Protein AF-A0A7S3DIU2-F1 (afdb_monomer)

Sequence (237 aa):
DGAQECQYGARKPYSSCEADWFATLERGLGPAYTVVRRVNLWEMRLGLYVRTDRAGAVSGVESDTRATGAGRVLGNKGGCGVSFSYFDTRYSFVSSHLAANTEKIRQRNDHAGSIVTHLQLGEPGVDAMSQSHYVFFMGDLNYRIEMEYNTAIMNITKKKYNDLLRHDQLTHERMRRRVFFSPDEVEFARSNEEEAEEFTLERPPVDVQKGGDNRMRVDRLTQGSVVSRMGREDEKG

Secondary structure (DSSP, 8-state):
-EESS----PPTT-SSHHHHHHHHHHHHH-TTEEEEEEEEETTEEEEEEEEGGGGGGEEEEEEEEEE-SGGGT-TTSEEEEEEEEETTEEEEEEEEEPPPSTT-HHHHHHHHHHHHHH--SSSTTS-TTTS-SEEEEEEE---BB-S-HHHHHHHHHTT-HHHHHTTBHHHHHHHTTSSS--HHHHHHHHH-TTGGGTSS------EEEE-TTSSEEEE--SS--------------

Foldseek 3Di:
DKAAPQADDADPPDPGSQVRVVVVVDVVVDPQKDWPDWDDQVRIIDTDIDGPVQVVQKALKDKDWFQLDDPSPPRNWTKIKIWIDRHNFIEIEIETAFDADAPCLVRLLVRQVCRQQPIPHDDPRHGRQPPGQWYFYAYNSNWFFPDDLVVVVVCVVVVVVVVRLVRTSVNVCVLVVSHLDDVVLVVVCVVPVPCNVVPPDPDQDWDWDQDPVRTIDGRSDDRDGSTPRPDPPPPPD

pLDDT: mean 78.64, std 20.79, range [28.88, 98.19]

Solvent-accessible surface area (backbone atoms only — not comparable to full-atom values): 13314 Å² total; per-residue (Å²): 93,69,48,64,80,57,74,61,86,40,55,84,93,35,93,37,39,65,57,33,51,55,52,48,50,48,65,71,63,32,84,62,40,41,82,75,47,76,46,68,45,82,37,31,40,36,42,43,70,41,47,47,95,54,46,87,45,54,42,79,74,36,60,33,66,37,52,52,24,73,94,55,67,44,48,89,19,28,31,34,39,41,19,32,22,53,68,92,48,32,38,29,43,33,35,32,30,38,47,68,58,79,88,35,55,68,55,24,36,52,37,50,50,51,36,34,59,64,30,54,53,66,65,87,90,49,33,49,66,76,78,25,47,35,25,30,50,42,55,52,61,46,41,31,44,74,62,60,55,71,60,50,53,50,30,58,78,68,67,38,58,69,70,48,52,79,30,24,45,55,58,54,36,36,76,66,63,64,38,98,64,53,75,62,59,54,52,53,34,71,74,31,78,79,54,49,73,67,76,64,65,89,77,59,69,81,39,77,43,83,36,98,82,72,41,47,30,56,43,56,61,92,74,45,48,55,65,48,68,57,76,76,73,77,79,87,121

Radius of gyration: 18.81 Å; Cα contacts (8 Å, |Δi|>4): 441; chains: 1; bounding box: 56×40×59 Å

Nearest PDB structures (foldseek):
  5okm-assembly1_A  TM=9.100E-01  e=3.070E-16  Homo sapiens
  6srr-assembly1_B  TM=9.104E-01  e=5.927E-16  Homo sapiens
  5okn-assembly7_G  TM=9.328E-01  e=5.415E-15  Homo sapiens
  5okn-assembly1_A  TM=8.606E-01  e=9.562E-16  Homo sapiens
  7a17-assembly1_A  TM=7.520E-01  e=9.007E-16  Homo sapiens

Mean predicted aligned error: 9.32 Å

InterPro domains:
  IPR000300 Inositol polyphosphate-related phosphatase [PF22669] (17-185)
  IPR000300 Inositol polyphosphate-related phosphatase [SM00128] (1-228)
  IPR036691 Endonuclease/exonuclease/phosphatase superfamily [G3DSA:3.60.10.10] (2-189)
  IPR036691 Endonuclease/exonuclease/phosphatase superfamily [SSF56219] (19-181)
  IPR046985 Inositol 5-phosphatase [PTHR11200] (3-180)

Structure (mmCIF, N/CA/C/O backbone):
data_AF-A0A7S3DIU2-F1
#
_entry.id   AF-A0A7S3DIU2-F1
#
loop_
_atom_site.group_PDB
_atom_site.id
_atom_site.type_symbol
_atom_site.label_atom_id
_atom_site.label_alt_id
_atom_site.label_comp_id
_atom_site.label_asym_id
_atom_site.label_entity_id
_atom_site.label_seq_id
_atom_site.pdbx_PDB_ins_code
_atom_site.Cartn_x
_atom_site.Cartn_y
_atom_site.Cartn_z
_atom_site.occupancy
_atom_site.B_iso_or_equiv
_atom_site.auth_seq_id
_atom_site.auth_comp_id
_atom_site.auth_asym_id
_atom_site.auth_atom_id
_atom_site.pdbx_PDB_model_num
ATOM 1 N N . ASP A 1 1 ? -7.168 -5.635 2.727 1.00 75.56 1 ASP A N 1
ATOM 2 C CA . ASP A 1 1 ? -7.011 -5.677 1.265 1.00 75.56 1 ASP A CA 1
ATOM 3 C C . ASP A 1 1 ? -6.747 -4.279 0.724 1.0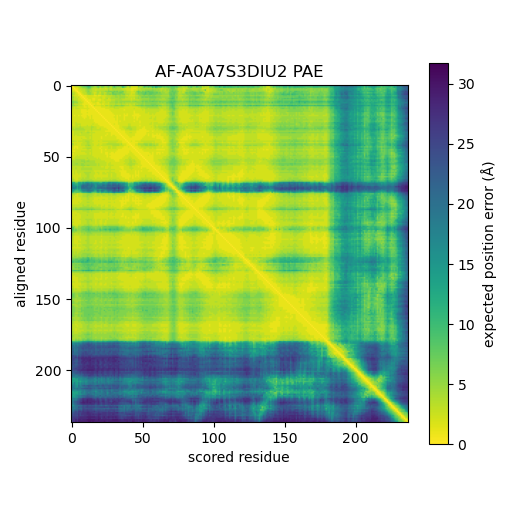0 75.56 1 ASP A C 1
ATOM 5 O O . ASP A 1 1 ? -7.325 -3.332 1.253 1.00 75.56 1 ASP A O 1
ATOM 9 N N . GLY A 1 2 ? -5.865 -4.143 -0.264 1.00 80.25 2 GLY A N 1
ATOM 10 C CA . GLY A 1 2 ? -5.464 -2.864 -0.850 1.00 80.25 2 GLY A CA 1
ATOM 11 C C . GLY A 1 2 ? -5.461 -2.925 -2.375 1.00 80.25 2 GLY A C 1
ATOM 12 O O . GLY A 1 2 ? -4.915 -3.863 -2.942 1.00 80.25 2 GLY A O 1
ATOM 13 N N . ALA A 1 3 ? -6.042 -1.924 -3.036 1.00 86.69 3 ALA A N 1
ATOM 14 C CA . ALA A 1 3 ? -6.131 -1.858 -4.495 1.00 86.69 3 ALA A CA 1
ATOM 15 C C . ALA A 1 3 ? -5.745 -0.474 -5.025 1.00 86.69 3 ALA A C 1
ATOM 17 O O . ALA A 1 3 ? -5.998 0.539 -4.371 1.00 86.69 3 ALA A O 1
ATOM 18 N N . GLN A 1 4 ? -5.164 -0.437 -6.224 1.00 87.12 4 GLN A N 1
ATOM 19 C CA . GLN A 1 4 ? -4.835 0.770 -6.988 1.00 87.12 4 GLN A CA 1
ATOM 20 C C . GLN A 1 4 ? -5.551 0.720 -8.346 1.00 87.12 4 GLN A C 1
ATOM 22 O O . GLN A 1 4 ? -5.957 -0.354 -8.782 1.00 87.12 4 GLN A O 1
ATOM 27 N N . GLU A 1 5 ? -5.747 1.879 -8.989 1.00 85.44 5 GLU A N 1
ATOM 28 C CA . GLU A 1 5 ? -6.429 1.996 -10.300 1.00 85.44 5 GLU A CA 1
ATOM 29 C C . GLU A 1 5 ? -7.833 1.362 -10.327 1.00 85.44 5 GLU A C 1
ATOM 31 O O . GLU A 1 5 ? -8.345 0.936 -11.361 1.00 85.44 5 GLU A O 1
ATOM 36 N N . CYS A 1 6 ? -8.495 1.275 -9.170 1.00 84.81 6 CYS A N 1
ATOM 37 C CA . CYS A 1 6 ? -9.787 0.620 -9.073 1.00 84.81 6 CYS A CA 1
ATOM 38 C C . CYS A 1 6 ? -10.897 1.582 -9.536 1.00 84.81 6 CYS A C 1
ATOM 40 O O . CYS A 1 6 ? -11.556 2.278 -8.753 1.00 84.81 6 CYS A O 1
ATOM 42 N N . GLN A 1 7 ? -11.124 1.606 -10.844 1.00 87.88 7 GLN A N 1
ATOM 43 C CA . GLN A 1 7 ? -12.194 2.355 -11.488 1.00 87.88 7 GLN A CA 1
ATOM 44 C C . GLN A 1 7 ? -12.910 1.464 -12.503 1.00 87.88 7 GLN A C 1
ATOM 46 O O . GLN A 1 7 ? -12.331 1.022 -13.488 1.00 87.88 7 GLN A O 1
ATOM 51 N N . TYR A 1 8 ? -14.185 1.178 -12.251 1.00 91.69 8 TYR A N 1
ATOM 52 C CA . TYR A 1 8 ? -15.029 0.404 -13.154 1.00 91.69 8 TYR A CA 1
ATOM 53 C C . TYR A 1 8 ? -16.502 0.786 -12.967 1.00 91.69 8 TYR A C 1
ATOM 55 O O . TYR A 1 8 ? -16.874 1.448 -11.993 1.00 91.69 8 TYR A O 1
ATOM 63 N N . GLY A 1 9 ? -17.348 0.380 -13.916 1.00 94.38 9 GLY A N 1
ATOM 64 C CA . GLY A 1 9 ? -18.794 0.558 -13.813 1.00 94.38 9 GLY A CA 1
ATOM 65 C C . GLY A 1 9 ? -19.363 -0.314 -12.697 1.00 94.38 9 GLY A C 1
ATOM 66 O O . GLY A 1 9 ? -19.354 -1.538 -12.812 1.00 94.38 9 GLY A O 1
ATOM 67 N N . ALA A 1 10 ? -19.847 0.315 -11.625 1.00 95.00 10 ALA A N 1
ATOM 68 C CA . ALA A 1 10 ? -20.398 -0.389 -10.474 1.00 95.00 10 ALA A CA 1
ATOM 69 C C . ALA A 1 10 ? -21.533 -1.336 -10.888 1.00 95.00 10 ALA A C 1
ATOM 71 O O . ALA A 1 10 ? -22.448 -0.962 -11.630 1.00 95.00 10 ALA A O 1
ATOM 72 N N . ARG A 1 11 ? -21.492 -2.570 -10.388 1.00 95.50 11 ARG A N 1
ATOM 73 C CA . ARG A 1 11 ? -22.591 -3.521 -10.543 1.00 95.50 11 ARG A CA 1
ATOM 74 C C . ARG A 1 11 ? -23.765 -3.048 -9.699 1.00 95.50 11 ARG A C 1
ATOM 76 O O . ARG A 1 11 ? -23.603 -2.607 -8.561 1.00 95.50 11 ARG A O 1
ATOM 83 N N . LYS A 1 12 ? -24.977 -3.189 -10.235 1.00 94.62 12 LYS A N 1
ATOM 84 C CA . LYS A 1 12 ? -26.194 -2.952 -9.451 1.00 94.62 12 LYS A CA 1
ATOM 85 C C . LYS A 1 12 ? -26.195 -3.877 -8.218 1.00 94.62 12 LYS A C 1
ATOM 87 O O . LYS A 1 12 ? -25.790 -5.033 -8.348 1.00 94.62 12 LYS A O 1
ATOM 92 N N . PRO A 1 13 ? -26.657 -3.407 -7.047 1.00 95.62 13 PRO A N 1
ATOM 93 C CA . PRO A 1 13 ? -27.369 -2.145 -6.811 1.00 95.62 13 PRO A CA 1
ATOM 94 C C . PRO A 1 13 ? -26.471 -0.944 -6.455 1.00 95.62 13 PRO A C 1
ATOM 96 O O . PRO A 1 13 ? -26.988 0.099 -6.065 1.00 95.62 13 PRO A O 1
ATOM 99 N N . TYR A 1 14 ? -25.147 -1.067 -6.544 1.00 97.12 14 TYR A N 1
ATOM 100 C CA . TYR A 1 14 ? -24.234 -0.039 -6.051 1.00 97.12 14 TYR A CA 1
ATOM 101 C C . TYR A 1 14 ? -24.165 1.171 -6.989 1.00 97.12 14 TYR A C 1
ATOM 103 O O . TYR A 1 14 ? -24.131 1.036 -8.211 1.00 97.12 14 TYR A O 1
ATOM 111 N N . SER A 1 15 ? -24.122 2.367 -6.399 1.00 93.25 15 SER A N 1
ATOM 112 C CA . SER A 1 15 ? -24.041 3.644 -7.120 1.00 93.25 15 SER A CA 1
ATOM 113 C C . SER A 1 15 ? -22.608 4.108 -7.392 1.00 93.25 15 SER A C 1
ATOM 115 O O . SER A 1 15 ? -22.405 5.044 -8.161 1.00 93.25 15 SER A O 1
ATOM 117 N N . SER A 1 16 ? -21.607 3.470 -6.781 1.00 94.56 16 SER A N 1
ATOM 118 C CA . SER A 1 16 ? -20.197 3.807 -6.966 1.00 94.56 16 SER A CA 1
ATOM 119 C C . SER A 1 16 ? -19.316 2.559 -7.013 1.00 94.56 16 SER A C 1
ATOM 121 O O . SER A 1 16 ? -19.612 1.536 -6.393 1.00 94.56 16 SER A O 1
ATOM 123 N N . CYS A 1 17 ? -18.202 2.666 -7.743 1.00 93.81 17 CYS A N 1
ATOM 124 C CA . CYS A 1 17 ? -17.158 1.639 -7.797 1.00 93.81 17 CYS A CA 1
ATOM 125 C C . CYS A 1 17 ? -16.620 1.321 -6.391 1.00 93.81 17 CYS A C 1
ATOM 127 O O . CYS A 1 17 ? -16.315 0.180 -6.068 1.00 93.81 17 CYS A O 1
ATOM 129 N N . GLU A 1 18 ? -16.512 2.340 -5.533 1.00 94.19 18 GLU A N 1
ATOM 130 C CA . GLU A 1 18 ? -16.122 2.183 -4.130 1.00 94.19 18 GLU A CA 1
ATOM 131 C C . GLU A 1 18 ? -17.077 1.275 -3.351 1.00 94.19 18 GLU A C 1
ATOM 133 O O . GLU A 1 18 ? -16.629 0.290 -2.762 1.00 94.19 18 GLU A O 1
ATOM 138 N N . ALA A 1 19 ? -18.379 1.568 -3.394 1.00 95.12 19 ALA A N 1
ATOM 139 C CA . ALA A 1 19 ? -19.382 0.788 -2.681 1.00 95.12 19 ALA A CA 1
ATOM 140 C C . ALA A 1 19 ? -19.438 -0.661 -3.187 1.00 95.12 19 ALA A C 1
ATOM 142 O O . ALA A 1 19 ? -19.478 -1.587 -2.379 1.00 95.12 19 ALA A O 1
ATOM 143 N N . ASP A 1 20 ? -19.380 -0.862 -4.508 1.00 96.56 20 ASP A N 1
ATOM 144 C CA . ASP A 1 20 ? -19.366 -2.203 -5.103 1.00 96.56 20 ASP A CA 1
ATOM 145 C C . ASP A 1 20 ? -18.122 -3.004 -4.695 1.00 96.56 20 ASP A C 1
ATOM 147 O O . ASP A 1 20 ? -18.217 -4.178 -4.322 1.00 96.56 20 ASP A O 1
ATOM 151 N N . TRP A 1 21 ? -16.948 -2.368 -4.714 1.00 95.31 21 TRP A N 1
ATOM 152 C CA . TRP A 1 21 ? -15.690 -3.036 -4.398 1.00 95.31 21 TRP A CA 1
ATOM 153 C C . TRP A 1 21 ? -15.663 -3.541 -2.953 1.00 95.31 21 TRP A C 1
ATOM 155 O O . TRP A 1 21 ? -15.479 -4.739 -2.729 1.00 95.31 21 TRP A O 1
ATOM 165 N N . PHE A 1 22 ? -15.938 -2.670 -1.975 1.00 96.50 22 PHE A N 1
ATOM 166 C CA . PHE A 1 22 ? -15.944 -3.072 -0.565 1.00 96.50 22 PHE A CA 1
ATOM 167 C C . PHE A 1 22 ? -17.038 -4.101 -0.263 1.00 96.50 22 PHE A C 1
ATOM 169 O O . PHE A 1 22 ? -16.777 -5.093 0.416 1.00 96.50 22 PHE A O 1
ATOM 176 N N . ALA A 1 23 ? -18.239 -3.928 -0.821 1.00 96.31 23 ALA A N 1
ATOM 177 C CA . ALA A 1 23 ? -19.318 -4.886 -0.607 1.00 96.31 23 ALA A CA 1
ATOM 178 C C . ALA A 1 23 ? -19.030 -6.254 -1.247 1.00 96.31 23 ALA A C 1
ATOM 180 O O . ALA A 1 23 ? -19.487 -7.290 -0.762 1.00 96.31 23 ALA A O 1
ATOM 181 N N . THR A 1 24 ? -18.256 -6.282 -2.332 1.00 96.12 24 THR A N 1
ATOM 182 C CA . THR A 1 24 ? -17.798 -7.529 -2.946 1.00 96.12 24 THR A CA 1
ATOM 183 C C . THR A 1 24 ? -16.788 -8.256 -2.083 1.00 96.12 24 THR A C 1
ATOM 185 O O . THR A 1 24 ? -16.927 -9.468 -1.916 1.00 96.12 24 THR A O 1
ATOM 188 N N . LEU A 1 25 ? -15.829 -7.536 -1.496 1.00 95.19 25 LEU A N 1
ATOM 189 C CA . LEU A 1 25 ? -14.903 -8.129 -0.536 1.00 95.19 25 LEU A CA 1
ATOM 190 C C . LEU A 1 25 ? -15.633 -8.688 0.678 1.00 95.19 25 LEU A C 1
ATOM 192 O O . LEU A 1 25 ? -15.397 -9.824 1.065 1.00 95.19 25 LEU A O 1
ATOM 196 N N . GLU A 1 26 ? -16.567 -7.932 1.242 1.00 96.44 26 GLU A N 1
ATOM 197 C CA . GLU A 1 26 ? -17.314 -8.354 2.430 1.00 96.44 26 GLU A CA 1
ATOM 198 C C . GLU A 1 26 ? -18.177 -9.578 2.173 1.00 96.44 26 GLU A C 1
ATOM 200 O O . GLU A 1 26 ? -18.216 -10.496 2.989 1.00 96.44 26 GLU A O 1
ATOM 205 N N . ARG A 1 27 ? -18.811 -9.645 1.001 1.00 96.06 27 ARG A N 1
ATOM 206 C CA . ARG A 1 27 ? -19.539 -10.840 0.577 1.00 96.06 27 ARG A CA 1
ATOM 207 C C . ARG A 1 27 ? -18.609 -12.043 0.399 1.00 96.06 27 ARG A C 1
ATOM 209 O O . ARG A 1 27 ? -19.014 -13.153 0.724 1.00 96.06 27 ARG A O 1
ATOM 216 N N . GLY A 1 28 ? -17.397 -11.830 -0.117 1.00 96.50 28 GLY A N 1
ATOM 217 C CA . GLY A 1 28 ? -16.395 -12.884 -0.288 1.00 96.50 28 GLY A CA 1
ATOM 218 C C . GLY A 1 28 ? -15.808 -13.386 1.034 1.00 96.50 28 GLY A C 1
ATOM 219 O O . GLY A 1 28 ? -15.629 -14.588 1.201 1.00 96.50 28 GLY A O 1
ATOM 220 N N . LEU A 1 29 ? -15.549 -12.482 1.982 1.00 96.25 29 LEU A N 1
ATOM 221 C CA . LEU A 1 29 ? -15.059 -12.810 3.325 1.00 96.25 29 LEU A CA 1
ATOM 222 C C . LEU A 1 29 ? -16.138 -13.484 4.186 1.00 96.25 29 LEU A C 1
ATOM 224 O O . LEU A 1 29 ? -15.830 -14.347 5.010 1.00 96.25 29 LEU A O 1
ATOM 228 N N . GLY A 1 30 ? -17.403 -13.110 3.986 1.00 97.12 30 GLY A N 1
ATOM 229 C CA . GLY A 1 30 ? -18.540 -13.671 4.703 1.00 97.12 30 GLY A CA 1
ATOM 230 C C . GLY A 1 30 ? -18.650 -13.200 6.163 1.00 97.12 30 GLY A C 1
ATOM 231 O O . GLY A 1 30 ? -17.857 -12.387 6.637 1.00 97.12 30 GLY A O 1
ATOM 232 N N . PRO A 1 31 ? -19.636 -13.722 6.917 1.00 96.75 31 PRO A N 1
ATOM 233 C CA . PRO A 1 31 ? -19.992 -13.220 8.253 1.00 96.75 31 PRO A CA 1
ATOM 234 C C . PRO A 1 31 ? -18.943 -13.507 9.341 1.00 96.75 31 PRO A C 1
ATOM 236 O O . PRO A 1 31 ? -19.022 -12.970 10.447 1.00 96.75 31 PRO A O 1
ATOM 239 N N . ALA A 1 32 ? -17.956 -14.358 9.046 1.00 97.44 32 ALA A N 1
ATOM 240 C CA . ALA A 1 32 ? -16.844 -14.649 9.948 1.00 97.44 32 ALA A CA 1
ATOM 241 C C . ALA A 1 32 ? -15.869 -13.469 10.096 1.00 97.44 32 ALA A C 1
ATOM 243 O O . ALA A 1 32 ? -15.017 -13.501 10.985 1.00 97.44 32 ALA A O 1
ATOM 244 N N . TYR A 1 33 ? -15.993 -12.443 9.251 1.00 98.06 33 TYR A N 1
ATOM 245 C CA . TYR A 1 33 ? -15.200 -11.225 9.296 1.00 98.06 33 TYR A CA 1
ATOM 246 C C . TYR A 1 33 ? -16.099 -9.999 9.446 1.00 98.06 33 TYR A C 1
ATOM 248 O O . TYR A 1 33 ? -17.182 -9.922 8.872 1.00 98.06 33 TYR A O 1
ATOM 256 N N . THR A 1 34 ? -15.608 -9.011 10.187 1.00 96.19 34 THR A N 1
ATOM 257 C CA . THR A 1 34 ? -16.224 -7.695 10.317 1.00 96.19 34 THR A CA 1
ATOM 258 C C . THR A 1 34 ? -15.286 -6.614 9.798 1.00 96.19 34 THR A C 1
ATOM 260 O O . THR A 1 34 ? -14.058 -6.757 9.806 1.00 96.19 34 THR A O 1
ATOM 263 N N . VAL A 1 35 ? -15.875 -5.520 9.331 1.00 97.38 35 VAL A N 1
ATOM 264 C CA . VAL A 1 35 ? -15.146 -4.359 8.826 1.00 97.38 35 VAL A CA 1
ATOM 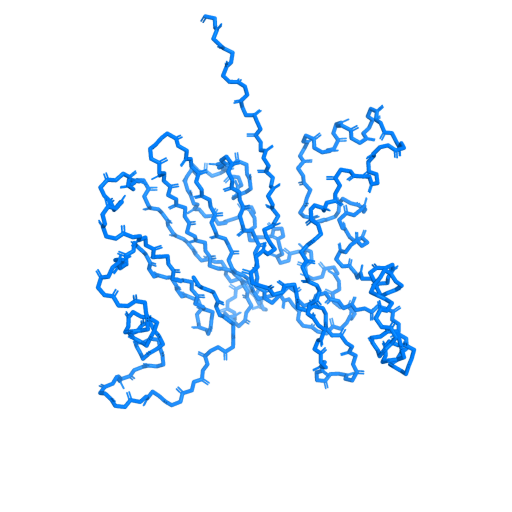265 C C . VAL A 1 35 ? -14.642 -3.541 10.007 1.00 97.38 35 VAL A C 1
ATOM 267 O O . VAL A 1 35 ? -15.433 -3.101 10.836 1.00 97.38 35 VAL A O 1
ATOM 270 N N . VAL A 1 36 ? -13.336 -3.296 10.061 1.00 97.31 36 VAL A N 1
ATOM 271 C CA . VAL A 1 36 ? -12.728 -2.390 11.048 1.00 97.31 36 VAL A CA 1
ATOM 272 C C . VAL A 1 36 ? -12.648 -0.977 10.479 1.00 97.31 36 VAL A C 1
ATOM 274 O O . VAL A 1 36 ? -13.017 -0.002 11.132 1.00 97.31 36 VAL A O 1
ATOM 277 N N . ARG A 1 37 ? -12.157 -0.853 9.242 1.00 97.88 37 ARG A N 1
ATOM 278 C CA . ARG A 1 37 ? -11.982 0.439 8.575 1.00 97.88 37 ARG A CA 1
ATOM 279 C C . ARG A 1 37 ? -11.947 0.275 7.062 1.00 97.88 37 ARG A C 1
ATOM 281 O O . ARG A 1 37 ? -11.359 -0.669 6.547 1.00 97.88 37 ARG A O 1
ATOM 288 N N . ARG A 1 38 ? -12.530 1.240 6.357 1.00 97.19 38 ARG A N 1
ATOM 289 C CA . ARG A 1 38 ? -12.369 1.446 4.916 1.00 97.19 38 ARG A CA 1
ATOM 290 C C . ARG A 1 38 ? -11.756 2.825 4.706 1.00 97.19 38 ARG A C 1
ATOM 292 O O . ARG A 1 38 ? -12.153 3.771 5.384 1.00 97.19 38 ARG A O 1
ATOM 299 N N . VAL A 1 39 ? -10.793 2.921 3.804 1.00 96.00 39 VAL A N 1
ATOM 300 C CA . VAL A 1 39 ? -10.136 4.171 3.416 1.00 96.00 39 VAL A CA 1
ATOM 301 C C . VAL 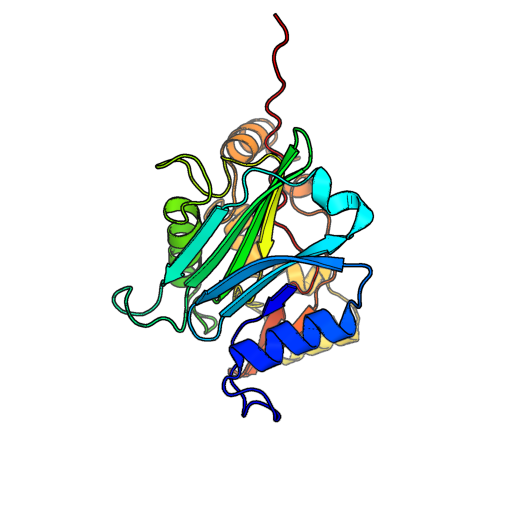A 1 39 ? -9.975 4.166 1.910 1.00 96.00 39 VAL A C 1
ATOM 303 O O . VAL A 1 39 ? -9.649 3.136 1.317 1.00 96.00 39 VAL A O 1
ATOM 306 N N . ASN A 1 40 ? -10.178 5.316 1.290 1.00 94.06 40 ASN A N 1
ATOM 307 C CA . ASN A 1 40 ? -9.955 5.500 -0.128 1.00 94.06 40 ASN A CA 1
ATOM 308 C C . ASN A 1 40 ? -9.323 6.860 -0.403 1.00 94.06 40 ASN A C 1
ATOM 310 O O . ASN A 1 40 ? -9.628 7.859 0.241 1.00 94.06 40 ASN A O 1
ATOM 314 N N . LEU A 1 41 ? -8.463 6.882 -1.412 1.00 92.69 41 LEU A N 1
ATOM 315 C CA . LEU A 1 41 ? -7.917 8.092 -2.000 1.00 92.69 41 LEU A CA 1
ATOM 316 C C . LEU A 1 41 ? -8.065 7.942 -3.507 1.00 92.69 41 LEU A C 1
ATOM 318 O O . LEU A 1 41 ? -7.277 7.253 -4.155 1.00 92.69 41 LEU A O 1
ATOM 322 N N . TRP A 1 42 ? -9.119 8.556 -4.045 1.00 90.31 42 TRP A N 1
ATOM 323 C CA . TRP A 1 42 ? -9.516 8.411 -5.445 1.00 90.31 42 TRP A CA 1
ATOM 324 C C . TRP A 1 42 ? -9.717 6.930 -5.812 1.00 90.31 42 TRP A C 1
ATOM 326 O O . TRP A 1 42 ? -10.641 6.285 -5.323 1.00 90.31 42 TRP A O 1
ATOM 336 N N . GLU A 1 43 ? -8.852 6.384 -6.663 1.00 89.56 43 GLU A N 1
ATOM 337 C CA . GLU A 1 43 ? -8.922 5.010 -7.160 1.00 89.56 43 GLU A CA 1
ATOM 338 C C . GLU A 1 43 ? -8.137 4.021 -6.293 1.00 89.56 43 GLU A C 1
ATOM 340 O O . GLU A 1 43 ? -8.183 2.813 -6.541 1.00 89.56 43 GLU A O 1
ATOM 345 N N . MET A 1 44 ? -7.438 4.515 -5.267 1.00 91.38 44 MET A N 1
ATOM 346 C CA . MET A 1 44 ? -6.800 3.686 -4.252 1.00 91.38 44 MET A CA 1
ATOM 347 C C . MET A 1 44 ? -7.794 3.347 -3.149 1.00 91.38 44 MET A C 1
ATOM 349 O O . MET A 1 44 ? -8.543 4.211 -2.691 1.00 91.38 44 MET A O 1
ATOM 353 N N . ARG A 1 45 ? -7.782 2.094 -2.703 1.00 92.75 45 ARG A N 1
ATOM 354 C CA . ARG A 1 45 ? -8.642 1.588 -1.628 1.00 92.75 45 ARG A CA 1
ATOM 355 C C . ARG A 1 45 ? -7.824 0.764 -0.654 1.00 92.75 45 ARG A C 1
ATOM 357 O O . ARG A 1 45 ? -6.942 0.021 -1.071 1.00 92.75 45 ARG A O 1
ATOM 364 N N . LEU A 1 46 ? -8.162 0.864 0.624 1.00 95.25 46 LEU A N 1
ATOM 365 C CA . LEU A 1 46 ? -7.637 0.040 1.702 1.00 95.25 46 LEU A CA 1
ATOM 366 C C . LEU A 1 46 ? -8.791 -0.348 2.633 1.00 95.25 46 LEU A C 1
ATOM 368 O O . LEU A 1 46 ? -9.433 0.507 3.239 1.00 95.25 46 LEU A O 1
ATOM 372 N N . GLY A 1 47 ? -9.068 -1.645 2.726 1.00 96.00 47 GLY A N 1
ATOM 373 C CA . GLY A 1 47 ? -10.039 -2.222 3.653 1.00 96.00 47 GLY A CA 1
ATOM 374 C C . GLY A 1 47 ? -9.343 -3.068 4.713 1.00 96.00 47 GLY A C 1
ATOM 375 O O . GLY A 1 47 ? -8.610 -4.002 4.376 1.00 96.00 47 GLY A O 1
ATOM 376 N N . LEU A 1 48 ? -9.584 -2.759 5.984 1.00 96.88 48 LEU A N 1
ATOM 377 C CA . LEU A 1 48 ? -9.159 -3.552 7.128 1.00 96.88 48 LEU A CA 1
ATOM 378 C C . LEU A 1 48 ? -10.348 -4.352 7.661 1.00 96.88 48 LEU A C 1
ATOM 380 O O . LEU A 1 48 ? -11.375 -3.787 8.045 1.00 96.88 48 LEU A O 1
ATOM 384 N N . TYR A 1 49 ? -10.168 -5.667 7.713 1.00 97.06 49 TYR A N 1
ATOM 385 C CA . TYR A 1 49 ? -11.161 -6.628 8.170 1.00 97.06 49 TYR A CA 1
ATOM 386 C C . TYR A 1 49 ? -10.530 -7.525 9.226 1.00 97.06 49 TYR A C 1
ATOM 388 O O . TYR A 1 49 ? -9.382 -7.943 9.082 1.00 97.06 49 TYR A O 1
ATOM 396 N N . VAL A 1 50 ? -11.285 -7.838 10.271 1.00 97.19 50 VAL A N 1
ATOM 397 C CA . VAL A 1 50 ? -10.856 -8.733 11.349 1.00 97.19 50 VAL A CA 1
ATOM 398 C C . VAL A 1 50 ? -11.880 -9.839 11.509 1.00 97.19 50 VAL A C 1
ATOM 400 O O . VAL A 1 50 ? -13.057 -9.645 11.207 1.00 97.19 50 VAL A O 1
ATOM 403 N N . ARG A 1 51 ? -11.453 -11.005 11.992 1.00 97.81 51 ARG A N 1
ATOM 404 C CA . ARG A 1 51 ? -12.402 -12.052 12.362 1.00 97.81 51 ARG A CA 1
ATOM 405 C C . ARG A 1 51 ? -13.376 -11.540 13.425 1.00 97.81 51 ARG A C 1
ATOM 407 O O . ARG A 1 51 ? -12.955 -10.917 14.399 1.00 97.81 51 ARG A O 1
ATOM 414 N N . THR A 1 52 ? -14.659 -11.839 13.258 1.00 97.88 52 THR A N 1
ATOM 415 C CA . THR A 1 52 ? -15.737 -11.332 14.118 1.00 97.88 52 THR A CA 1
ATOM 416 C C . THR A 1 52 ? -15.535 -11.729 15.582 1.00 97.88 52 THR A C 1
ATOM 418 O O . THR A 1 52 ? -15.699 -10.896 16.467 1.00 97.88 52 THR A O 1
ATOM 421 N N . ASP A 1 53 ? -15.071 -12.954 15.853 1.00 97.69 53 ASP A N 1
ATOM 422 C CA . ASP A 1 53 ? -14.768 -13.438 17.211 1.00 97.69 53 ASP A CA 1
ATOM 423 C C . ASP A 1 53 ? -13.542 -12.769 17.856 1.00 97.69 53 ASP A C 1
ATOM 425 O O . ASP A 1 53 ? -13.294 -12.944 19.046 1.00 97.69 53 ASP A O 1
ATOM 429 N N . ARG A 1 54 ? -12.767 -11.997 17.087 1.00 97.00 54 ARG A N 1
ATOM 430 C CA . ARG A 1 54 ? -11.565 -11.281 17.540 1.00 97.00 54 ARG A CA 1
ATOM 431 C C . ARG A 1 54 ? -11.731 -9.764 17.547 1.00 97.00 54 ARG A C 1
ATOM 433 O O . ARG A 1 54 ? -10.855 -9.064 18.046 1.00 97.00 54 ARG A O 1
ATOM 440 N N . ALA A 1 55 ? -12.855 -9.251 17.049 1.00 96.44 55 ALA A N 1
ATOM 441 C CA . ALA A 1 55 ? -13.098 -7.818 16.914 1.00 96.44 55 ALA A CA 1
ATOM 442 C C . ALA A 1 55 ? -13.052 -7.063 18.254 1.00 96.44 55 ALA A C 1
ATOM 444 O O . ALA A 1 55 ? -12.610 -5.921 18.288 1.00 96.44 55 ALA A O 1
ATOM 445 N N . GLY A 1 56 ? -13.436 -7.710 19.362 1.00 97.31 56 GLY A N 1
ATOM 446 C CA . GLY A 1 56 ? -13.415 -7.098 20.698 1.00 97.31 56 GLY A CA 1
ATOM 447 C C . GLY A 1 56 ? -12.020 -6.750 21.233 1.00 97.31 56 GLY A C 1
ATOM 448 O O . GLY A 1 56 ? -11.919 -5.975 22.176 1.00 97.31 56 GLY A O 1
ATOM 449 N N . ALA A 1 57 ? -10.952 -7.295 20.642 1.00 97.69 57 ALA A N 1
ATOM 450 C CA . ALA A 1 57 ? -9.570 -6.974 21.007 1.00 97.69 57 ALA A CA 1
ATOM 451 C C . ALA A 1 57 ? -8.963 -5.840 20.158 1.00 97.69 57 ALA A C 1
ATOM 453 O O . ALA A 1 57 ? -7.828 -5.432 20.406 1.00 97.69 57 ALA A O 1
ATOM 454 N N . VAL A 1 58 ? -9.693 -5.344 19.151 1.00 98.19 58 VAL A N 1
ATOM 455 C CA . VAL A 1 58 ? -9.257 -4.235 18.296 1.00 98.19 58 VAL A CA 1
ATOM 456 C C . VAL A 1 58 ? -9.619 -2.904 18.952 1.00 98.19 58 VAL A C 1
ATOM 458 O O . VAL A 1 58 ? -10.764 -2.682 19.339 1.00 98.19 58 VAL A O 1
ATOM 461 N N . SER A 1 59 ? -8.657 -1.991 19.041 1.00 97.62 59 SER A N 1
ATOM 462 C CA . SER A 1 59 ? -8.844 -0.642 19.585 1.00 97.62 59 SER A CA 1
ATOM 463 C C . SER A 1 59 ? -7.954 0.378 18.867 1.00 97.62 59 SER A C 1
ATOM 465 O O . SER A 1 59 ? -7.151 0.010 18.011 1.00 97.62 59 SER A O 1
ATOM 467 N N . GLY A 1 60 ? -8.120 1.670 19.174 1.00 95.88 60 GLY A N 1
ATOM 468 C CA . GLY A 1 60 ? -7.226 2.727 18.677 1.00 95.88 60 GLY A CA 1
ATOM 469 C C . GLY A 1 60 ? -7.115 2.794 17.150 1.00 95.88 60 GLY A C 1
ATOM 470 O O . GLY A 1 60 ? -6.010 2.940 16.632 1.00 95.88 60 GLY A O 1
ATOM 471 N N . VAL A 1 61 ? -8.239 2.600 16.447 1.00 97.50 61 VAL A N 1
ATOM 472 C CA . VAL A 1 61 ? -8.291 2.558 14.979 1.00 97.50 61 VAL A CA 1
ATOM 473 C C . VAL A 1 61 ? -8.205 3.969 14.404 1.00 97.50 61 VAL A C 1
ATOM 475 O O . VAL A 1 61 ? -9.135 4.761 14.570 1.00 97.50 61 VAL A O 1
ATOM 478 N N . GLU A 1 62 ? -7.152 4.244 13.646 1.00 96.94 62 GLU A N 1
ATOM 479 C CA . GLU A 1 62 ? -6.923 5.517 12.961 1.00 96.94 62 GLU A CA 1
ATOM 480 C C . GLU A 1 62 ? -6.666 5.291 11.474 1.00 96.94 62 GLU A C 1
ATOM 482 O O . GLU A 1 62 ? -6.294 4.204 11.030 1.00 96.94 62 GLU A O 1
ATOM 487 N N . SER A 1 63 ? -6.930 6.313 10.668 1.00 97.19 63 SER A N 1
ATOM 488 C CA . SER A 1 63 ? -6.761 6.229 9.223 1.00 97.19 63 SER A CA 1
ATOM 489 C C . SER A 1 63 ? -6.548 7.595 8.608 1.00 97.19 63 SER A C 1
ATOM 491 O O . SER A 1 63 ? -7.233 8.540 8.992 1.00 97.19 63 SER A O 1
ATOM 493 N N . ASP A 1 64 ? -5.696 7.663 7.593 1.00 96.69 64 ASP A N 1
ATOM 494 C CA . ASP A 1 64 ? -5.399 8.895 6.868 1.00 96.69 64 ASP A CA 1
ATOM 495 C C . ASP A 1 64 ? -5.049 8.601 5.400 1.00 96.69 64 ASP A C 1
ATOM 497 O O . ASP A 1 64 ? -4.804 7.454 5.007 1.00 96.69 64 ASP A O 1
ATOM 501 N N . THR A 1 65 ? -5.035 9.639 4.568 1.00 95.50 65 THR A N 1
ATOM 502 C CA . THR A 1 65 ? -4.633 9.559 3.162 1.00 95.50 65 THR A CA 1
ATOM 503 C C . THR A 1 65 ? -3.673 10.682 2.801 1.00 95.50 65 THR A C 1
ATOM 505 O O . THR A 1 65 ? -3.775 11.799 3.304 1.00 95.50 65 THR A O 1
ATOM 508 N N . ARG A 1 66 ? -2.739 10.412 1.885 1.00 93.88 66 ARG A N 1
ATOM 509 C CA . ARG A 1 66 ? -1.799 11.420 1.382 1.00 93.88 66 ARG A CA 1
ATOM 510 C C . ARG A 1 66 ? -1.664 11.355 -0.125 1.00 93.88 66 ARG A C 1
ATOM 512 O O . ARG A 1 66 ? -1.135 10.385 -0.655 1.00 93.88 66 ARG A O 1
ATOM 519 N N . ALA A 1 67 ? -2.105 12.410 -0.807 1.00 93.25 67 ALA A N 1
ATOM 520 C CA . ALA A 1 67 ? -1.867 12.602 -2.233 1.00 93.25 67 ALA A CA 1
ATOM 521 C C . ALA A 1 67 ? -0.427 13.078 -2.490 1.00 93.25 67 ALA A C 1
ATOM 523 O O . ALA A 1 67 ? 0.090 13.950 -1.790 1.00 93.25 67 ALA A O 1
ATOM 524 N N . THR A 1 68 ? 0.215 12.516 -3.513 1.00 89.06 68 THR A N 1
ATOM 525 C CA . THR A 1 68 ? 1.600 12.832 -3.913 1.00 89.06 68 THR A CA 1
ATOM 526 C C . THR A 1 68 ? 1.735 13.218 -5.386 1.00 89.06 68 THR A C 1
ATOM 528 O O . THR A 1 68 ? 2.838 13.509 -5.839 1.00 89.06 68 THR A O 1
ATOM 531 N N . GLY A 1 69 ? 0.636 13.252 -6.150 1.00 76.25 69 GLY A N 1
ATOM 532 C CA . GLY A 1 69 ? 0.647 13.656 -7.559 1.00 76.25 69 GLY A CA 1
ATOM 533 C C . GLY A 1 69 ? 1.010 15.130 -7.789 1.00 76.25 69 GLY A C 1
ATOM 534 O O . GLY A 1 69 ? 1.312 15.880 -6.859 1.00 76.25 69 GLY A O 1
ATOM 535 N N . ALA A 1 70 ? 0.995 15.559 -9.056 1.00 66.81 70 ALA A N 1
ATOM 536 C CA . ALA A 1 70 ? 1.404 16.909 -9.451 1.00 66.81 70 ALA A CA 1
ATOM 537 C C . ALA A 1 70 ? 0.685 17.994 -8.622 1.00 66.81 70 ALA A C 1
ATOM 539 O O . ALA A 1 70 ? -0.532 17.955 -8.428 1.00 66.81 70 ALA A O 1
ATOM 540 N N . GLY A 1 71 ? 1.468 18.933 -8.081 1.00 61.19 71 GLY A N 1
ATOM 541 C CA . GLY A 1 71 ? 0.979 19.995 -7.198 1.00 61.19 71 GLY A CA 1
ATOM 542 C C . GLY A 1 71 ? 0.463 19.531 -5.828 1.00 61.19 71 GLY A C 1
ATOM 543 O O . GLY A 1 71 ? -0.123 20.345 -5.132 1.00 61.19 71 GLY A O 1
ATOM 544 N N . ARG A 1 72 ? 0.650 18.259 -5.435 1.00 57.16 72 ARG A N 1
ATOM 545 C CA . ARG A 1 72 ? 0.047 17.616 -4.242 1.00 57.16 72 ARG A CA 1
ATOM 546 C C . ARG A 1 72 ? -1.493 17.570 -4.249 1.00 57.16 72 ARG A C 1
ATOM 548 O O . ARG A 1 72 ? -2.091 17.241 -3.230 1.00 57.16 72 ARG A O 1
ATOM 555 N N . VAL A 1 73 ? -2.131 17.872 -5.385 1.00 51.34 73 VAL A N 1
ATOM 556 C CA . VAL A 1 73 ? -3.600 17.998 -5.506 1.00 51.34 73 VAL A CA 1
ATOM 557 C C . VAL A 1 73 ? -4.202 16.957 -6.459 1.00 51.34 73 VAL A C 1
ATOM 559 O O . VAL A 1 73 ? -5.324 16.505 -6.247 1.00 51.34 73 VAL A O 1
ATOM 562 N N . LEU A 1 74 ? -3.464 16.512 -7.483 1.00 62.44 74 LEU A N 1
ATOM 563 C CA . LEU A 1 74 ? -3.924 15.446 -8.381 1.00 62.44 74 LEU A CA 1
ATOM 564 C C . LEU A 1 74 ? -3.791 14.074 -7.691 1.00 62.44 74 LEU A C 1
ATOM 566 O O . LEU A 1 74 ? -2.689 13.558 -7.514 1.00 62.44 74 LEU A O 1
ATOM 570 N N . GLY A 1 75 ? -4.918 13.493 -7.267 1.00 62.34 75 GLY A N 1
ATOM 571 C CA . GLY A 1 75 ? -4.986 12.336 -6.360 1.00 62.34 75 GLY A CA 1
ATOM 572 C C . GLY A 1 75 ? -4.802 10.951 -6.988 1.00 62.34 75 GLY A C 1
ATOM 573 O O . GLY A 1 75 ? -5.104 9.950 -6.346 1.00 62.34 75 GLY A O 1
ATOM 574 N N . ASN A 1 76 ? -4.279 10.850 -8.213 1.00 80.25 76 ASN A N 1
ATOM 575 C CA . ASN A 1 76 ? -4.013 9.553 -8.855 1.00 80.25 76 ASN A CA 1
ATOM 576 C C . ASN A 1 76 ? -2.711 8.870 -8.376 1.00 80.25 76 ASN A C 1
ATOM 578 O O . ASN A 1 76 ? -2.350 7.801 -8.881 1.00 80.25 76 ASN A O 1
ATOM 582 N N . LYS A 1 77 ? -1.981 9.506 -7.452 1.00 90.44 77 LYS A N 1
ATOM 583 C CA . LYS A 1 77 ? -0.782 8.996 -6.776 1.00 90.44 77 LYS A CA 1
ATOM 584 C C . LYS A 1 77 ? -0.812 9.413 -5.314 1.00 90.44 77 LYS A C 1
ATOM 586 O O . LYS A 1 77 ? -1.235 10.528 -4.999 1.00 90.44 77 LYS A O 1
ATOM 591 N N . GLY A 1 78 ? -0.370 8.530 -4.428 1.00 93.44 78 GLY A N 1
ATOM 592 C CA . GLY A 1 78 ? -0.467 8.760 -2.993 1.00 93.44 78 GLY A CA 1
ATOM 593 C C . GLY A 1 78 ? -0.457 7.478 -2.180 1.00 93.44 78 GLY A C 1
ATOM 594 O O . GLY A 1 78 ? 0.013 6.445 -2.653 1.00 93.44 78 GLY A O 1
ATOM 595 N N . GLY A 1 79 ? -0.988 7.553 -0.964 1.00 93.38 79 GLY A N 1
ATOM 596 C CA . GLY A 1 79 ? -1.200 6.396 -0.107 1.00 93.38 79 GLY A CA 1
ATOM 597 C C . GLY A 1 79 ? -2.388 6.547 0.836 1.00 93.38 79 GLY A C 1
ATOM 598 O O . GLY A 1 79 ? -2.761 7.656 1.213 1.00 93.38 79 GLY A O 1
ATOM 599 N N . CYS A 1 80 ? -2.974 5.411 1.197 1.00 95.44 80 CYS A N 1
ATOM 600 C CA . CYS A 1 80 ? -3.969 5.250 2.252 1.00 95.44 80 CYS A CA 1
ATOM 601 C C . CYS A 1 80 ? -3.315 4.501 3.412 1.00 95.44 80 CYS A C 1
ATOM 603 O O . CYS A 1 80 ? -2.647 3.494 3.179 1.00 95.44 80 CYS A O 1
ATOM 605 N N . GLY A 1 81 ? -3.529 4.957 4.640 1.00 95.81 81 GLY A N 1
ATOM 606 C CA . GLY A 1 81 ? -3.039 4.302 5.845 1.00 95.81 81 GLY A CA 1
ATOM 607 C C . GLY A 1 81 ? -4.170 3.957 6.807 1.00 95.81 81 GLY A C 1
ATOM 608 O O . GLY A 1 81 ? -5.134 4.713 6.930 1.00 95.81 81 GLY A O 1
ATOM 609 N N . VAL A 1 82 ? -4.041 2.823 7.491 1.00 97.12 82 VAL A N 1
ATOM 610 C CA . VAL A 1 82 ? -4.863 2.432 8.642 1.00 97.12 82 VAL A CA 1
ATOM 611 C C . VAL A 1 82 ? -3.945 1.892 9.726 1.00 97.12 82 VAL A C 1
ATOM 613 O O . VAL A 1 82 ? -3.150 0.995 9.452 1.00 97.12 82 VAL A O 1
ATOM 616 N N . SER A 1 83 ? -4.090 2.377 10.952 1.00 96.06 83 SER A N 1
ATOM 617 C CA . SER A 1 83 ? -3.452 1.804 12.134 1.00 96.06 83 SER A CA 1
ATOM 618 C C . SER A 1 83 ? -4.495 1.365 13.152 1.00 96.06 83 SER A C 1
ATOM 620 O O . SER A 1 83 ? -5.626 1.850 13.162 1.00 96.06 83 SER A O 1
ATOM 622 N N . PHE A 1 84 ? -4.139 0.385 13.974 1.00 96.81 84 PHE A N 1
ATOM 623 C CA . PHE A 1 84 ? -4.958 -0.089 15.085 1.00 96.81 84 PHE A CA 1
ATOM 624 C C . PHE A 1 84 ? -4.092 -0.831 16.098 1.00 96.81 84 PHE A C 1
ATOM 626 O O . PHE A 1 84 ? -3.006 -1.313 15.776 1.00 96.81 84 PHE A O 1
ATOM 633 N N . SER A 1 85 ? -4.601 -0.971 17.314 1.00 96.88 85 SER A N 1
ATOM 634 C CA . SER A 1 85 ? -4.050 -1.874 18.318 1.00 96.88 85 SER A CA 1
ATOM 635 C C . SER A 1 85 ? -4.874 -3.154 18.367 1.00 96.88 85 SER A C 1
ATOM 637 O O . SER A 1 85 ? -6.105 -3.109 18.371 1.00 96.88 85 SER A O 1
ATOM 639 N N . TYR A 1 86 ? -4.200 -4.297 18.404 1.00 96.44 86 TYR A N 1
ATOM 640 C CA . TYR A 1 86 ? -4.786 -5.586 18.750 1.00 96.44 86 TYR A CA 1
ATOM 641 C C . TYR A 1 86 ? -4.150 -6.038 20.059 1.00 96.44 86 TYR A C 1
ATOM 643 O O . TYR A 1 86 ? -2.957 -6.337 20.096 1.00 96.44 86 TYR A O 1
ATOM 651 N N . PHE A 1 87 ? -4.941 -6.016 21.134 1.00 95.25 87 PHE A N 1
ATOM 652 C CA . PHE A 1 87 ? -4.417 -5.981 22.502 1.00 95.25 87 PHE A CA 1
ATOM 653 C C . PHE A 1 87 ? -3.419 -4.820 22.688 1.00 95.25 87 PHE A C 1
ATOM 655 O O . PHE A 1 87 ? -3.752 -3.673 22.392 1.00 95.25 87 PHE A O 1
ATOM 662 N N . ASP A 1 88 ? -2.216 -5.108 23.172 1.00 93.62 88 ASP A N 1
ATOM 663 C CA . ASP A 1 88 ? -1.108 -4.175 23.401 1.00 93.62 88 ASP A CA 1
ATOM 664 C C . ASP A 1 88 ? -0.252 -3.925 22.148 1.00 93.62 88 ASP A C 1
ATOM 666 O O . ASP A 1 88 ? 0.596 -3.034 22.126 1.00 93.62 88 ASP A O 1
ATOM 670 N N . THR A 1 89 ? -0.496 -4.666 21.067 1.00 90.88 89 THR A N 1
ATOM 671 C CA . THR A 1 89 ? 0.330 -4.601 19.866 1.00 90.88 89 THR A CA 1
ATOM 672 C C . THR A 1 89 ? -0.302 -3.703 18.808 1.00 90.88 89 THR A C 1
ATOM 674 O O . THR A 1 89 ? -1.373 -3.978 18.268 1.00 90.88 89 THR A O 1
ATOM 677 N N . ARG A 1 90 ? 0.398 -2.618 18.479 1.00 91.19 90 ARG A N 1
ATOM 678 C CA . ARG A 1 90 ? 0.034 -1.666 17.418 1.00 91.19 90 ARG A CA 1
ATOM 679 C C . ARG A 1 90 ? 0.534 -2.068 16.026 1.00 91.19 90 ARG A C 1
ATOM 681 O O . ARG A 1 90 ? 1.732 -2.284 15.836 1.00 91.19 90 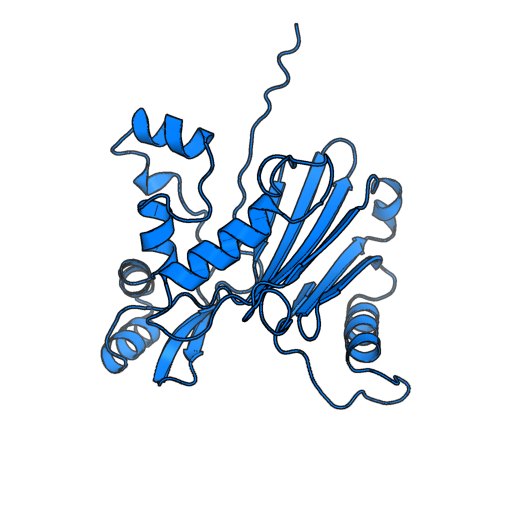ARG A O 1
ATOM 688 N N . TYR A 1 91 ? -0.383 -2.083 15.062 1.00 92.12 91 TYR A N 1
ATOM 689 C CA . TYR A 1 91 ? -0.171 -2.414 13.655 1.00 92.12 91 TYR A CA 1
ATOM 690 C C . TYR A 1 91 ? -0.507 -1.216 12.765 1.00 92.12 91 TYR A C 1
ATOM 692 O O . TYR A 1 91 ? -1.517 -0.551 12.991 1.00 92.12 91 TYR A O 1
ATOM 700 N N . SER A 1 92 ? 0.278 -1.001 11.710 1.00 92.19 92 SER A N 1
ATOM 701 C CA . SER A 1 92 ? -0.001 -0.018 10.659 1.00 92.19 92 SER A CA 1
ATOM 702 C C . SER A 1 92 ? 0.054 -0.656 9.279 1.00 92.19 92 SER A C 1
ATOM 704 O O . SER A 1 92 ? 1.026 -1.312 8.930 1.00 92.19 92 SER A O 1
ATOM 706 N N . PHE A 1 93 ? -0.969 -0.419 8.467 1.00 92.62 93 PHE A N 1
ATOM 707 C CA . PHE A 1 93 ? -1.058 -0.844 7.076 1.00 92.62 93 PHE A CA 1
ATOM 708 C C . PHE A 1 93 ? -1.113 0.389 6.186 1.00 92.62 93 PHE A C 1
ATOM 710 O O . PHE A 1 93 ? -2.024 1.204 6.311 1.00 92.62 93 PHE A O 1
ATOM 717 N N . VAL A 1 94 ? -0.162 0.513 5.265 1.00 92.06 94 VAL A N 1
ATOM 718 C CA . VAL A 1 94 ? -0.090 1.592 4.281 1.00 92.06 94 VAL A CA 1
ATOM 719 C C . VAL A 1 94 ? -0.130 0.980 2.890 1.00 92.06 94 VAL A C 1
ATOM 721 O O . VAL A 1 94 ? 0.709 0.160 2.539 1.00 92.06 94 VAL A O 1
ATOM 724 N N . SER A 1 95 ? -1.104 1.383 2.081 1.00 91.81 95 SER A N 1
ATOM 725 C CA . SER A 1 95 ? -1.197 1.018 0.669 1.00 91.81 95 SER A CA 1
ATOM 726 C C . SER A 1 95 ? -0.942 2.248 -0.192 1.00 91.81 95 SER A C 1
ATOM 728 O O . SER A 1 95 ? -1.547 3.290 0.050 1.00 91.81 95 SER A O 1
ATOM 730 N N . SER A 1 96 ? -0.064 2.153 -1.187 1.00 91.81 96 SER A N 1
ATOM 731 C CA . SER A 1 96 ? 0.338 3.295 -2.013 1.00 91.81 96 SER A CA 1
ATOM 732 C C . SER A 1 96 ? 0.291 3.021 -3.513 1.00 91.81 96 SER A C 1
ATOM 734 O O . SER A 1 96 ? 0.276 1.877 -3.962 1.00 91.81 96 SER A O 1
ATOM 736 N N . HIS A 1 97 ? 0.257 4.108 -4.281 1.00 92.25 97 HIS A N 1
ATOM 737 C CA . HIS A 1 97 ? 0.446 4.125 -5.723 1.00 92.25 97 HIS A CA 1
ATOM 738 C C . HIS A 1 97 ? 1.478 5.212 -6.049 1.00 92.25 97 HIS A C 1
ATOM 740 O O . HIS A 1 97 ? 1.173 6.411 -6.023 1.00 92.25 97 HIS A O 1
ATOM 746 N N . LEU A 1 98 ? 2.720 4.802 -6.309 1.00 91.50 98 LEU A N 1
ATOM 747 C CA . LEU A 1 98 ? 3.847 5.715 -6.527 1.00 91.50 98 LEU A CA 1
ATOM 748 C C . LEU A 1 98 ? 4.027 6.069 -8.009 1.00 91.50 98 LEU A C 1
ATOM 750 O O . LEU A 1 98 ? 3.363 5.522 -8.890 1.00 91.50 98 LEU A O 1
ATOM 754 N N . ALA A 1 99 ? 4.894 7.046 -8.290 1.00 90.44 99 ALA A N 1
ATOM 755 C CA . ALA A 1 99 ? 5.111 7.558 -9.640 1.00 90.44 99 ALA A CA 1
ATOM 756 C C . ALA A 1 99 ? 5.475 6.445 -10.642 1.00 90.44 99 ALA A C 1
ATOM 758 O O . ALA A 1 99 ? 6.457 5.721 -10.465 1.00 90.44 99 ALA A O 1
ATOM 759 N N . ALA A 1 100 ? 4.694 6.360 -11.721 1.00 84.25 100 ALA A N 1
ATOM 760 C CA . ALA A 1 100 ? 4.923 5.439 -12.829 1.00 84.25 100 ALA A CA 1
ATOM 761 C C . ALA A 1 100 ? 6.103 5.882 -13.714 1.00 84.25 100 ALA A C 1
ATOM 763 O O . ALA A 1 100 ? 6.546 7.023 -13.623 1.00 84.25 100 ALA A O 1
ATOM 764 N N . ASN A 1 101 ? 6.531 4.987 -14.610 1.00 81.00 101 ASN A N 1
ATOM 765 C CA . ASN A 1 101 ? 7.666 5.068 -15.546 1.00 81.00 101 ASN A CA 1
ATOM 766 C C . ASN A 1 101 ? 9.033 4.763 -14.935 1.00 81.00 101 ASN A C 1
ATOM 768 O O . ASN A 1 101 ? 9.328 5.095 -13.789 1.00 81.00 101 ASN A O 1
ATOM 772 N N . THR A 1 102 ? 9.896 4.136 -15.726 1.00 73.94 102 THR A N 1
ATOM 773 C CA . THR A 1 102 ? 11.126 3.529 -15.212 1.00 73.94 102 THR A CA 1
ATOM 774 C C . THR A 1 102 ? 12.143 4.550 -14.697 1.00 73.94 102 THR A C 1
ATOM 776 O O . THR A 1 102 ? 12.754 4.328 -13.654 1.00 73.94 102 THR A O 1
ATOM 779 N N . GLU A 1 103 ? 12.259 5.700 -15.349 1.00 85.44 103 GLU A N 1
ATOM 780 C CA . GLU A 1 103 ? 13.202 6.782 -15.044 1.00 85.44 103 GLU A CA 1
ATOM 781 C C . GLU A 1 103 ? 12.886 7.568 -13.757 1.00 85.44 103 GLU A C 1
ATOM 783 O O . GLU A 1 103 ? 13.736 8.281 -13.228 1.00 85.44 103 GLU A O 1
ATOM 788 N N . LYS A 1 104 ? 11.675 7.427 -13.207 1.00 89.31 104 LYS A N 1
ATOM 789 C CA . LYS A 1 104 ? 11.166 8.238 -12.085 1.00 89.31 104 LYS A CA 1
ATOM 790 C C . LYS A 1 104 ? 11.532 7.709 -10.691 1.00 89.31 104 LYS A C 1
ATOM 792 O O . LYS A 1 104 ? 10.761 7.868 -9.747 1.00 89.31 104 LYS A O 1
ATOM 797 N N . ILE A 1 105 ? 12.720 7.120 -10.534 1.00 92.12 105 ILE A N 1
ATOM 798 C CA . ILE A 1 105 ? 13.187 6.529 -9.262 1.00 92.12 105 ILE A CA 1
ATOM 799 C C . ILE A 1 105 ? 13.154 7.561 -8.128 1.00 92.12 105 ILE A C 1
ATOM 801 O O . ILE A 1 105 ? 12.517 7.337 -7.103 1.00 92.12 105 ILE A O 1
ATOM 805 N N . ARG A 1 106 ? 13.770 8.732 -8.342 1.00 93.12 106 ARG A N 1
ATOM 806 C CA . ARG A 1 106 ? 13.797 9.813 -7.344 1.00 93.12 106 ARG A CA 1
ATOM 807 C C . ARG A 1 106 ? 12.389 10.253 -6.944 1.00 93.12 106 ARG A C 1
ATOM 809 O O . ARG A 1 106 ? 12.106 10.387 -5.763 1.00 93.12 106 ARG A O 1
ATOM 816 N N . GLN A 1 107 ? 11.497 10.402 -7.922 1.00 92.25 107 GLN A N 1
ATOM 817 C CA . GLN A 1 107 ? 10.115 10.794 -7.662 1.00 92.25 107 GLN A CA 1
ATOM 818 C C . GLN A 1 107 ? 9.362 9.735 -6.836 1.00 92.25 107 GLN A C 1
ATOM 820 O O . GLN A 1 107 ? 8.579 10.096 -5.963 1.00 92.25 107 GLN A O 1
ATOM 825 N N . ARG A 1 108 ? 9.606 8.435 -7.060 1.00 92.56 108 ARG A N 1
ATOM 826 C CA . ARG A 1 108 ? 9.049 7.369 -6.209 1.00 92.56 108 ARG A CA 1
ATOM 827 C C . ARG A 1 108 ? 9.551 7.459 -4.771 1.00 92.56 108 ARG A C 1
ATOM 829 O O . ARG A 1 108 ? 8.727 7.382 -3.864 1.00 92.56 108 ARG A O 1
ATOM 836 N N . ASN A 1 109 ? 10.852 7.681 -4.570 1.00 91.81 109 ASN A N 1
ATOM 837 C CA . ASN A 1 109 ? 11.415 7.871 -3.231 1.00 91.81 109 ASN A CA 1
ATOM 838 C C . ASN A 1 109 ? 10.786 9.091 -2.539 1.00 91.81 109 ASN A C 1
ATOM 840 O O . ASN A 1 109 ? 10.360 8.985 -1.393 1.00 91.81 109 ASN A O 1
ATOM 844 N N . ASP A 1 110 ? 10.651 10.217 -3.249 1.00 92.44 110 ASP A N 1
ATOM 845 C CA . ASP A 1 110 ? 10.030 11.439 -2.721 1.00 92.44 110 ASP A CA 1
ATOM 846 C C . ASP A 1 110 ? 8.549 11.208 -2.359 1.00 92.44 110 ASP A C 1
ATOM 848 O O . ASP A 1 110 ? 8.077 11.668 -1.317 1.00 92.44 110 ASP A O 1
ATOM 852 N N . HIS A 1 111 ? 7.805 10.460 -3.186 1.00 92.81 111 HIS A N 1
ATOM 853 C CA . HIS A 1 111 ? 6.424 10.075 -2.885 1.00 92.81 111 HIS A CA 1
ATOM 854 C C . HIS A 1 111 ? 6.356 9.198 -1.628 1.00 92.81 111 HIS A C 1
ATOM 856 O O . HIS A 1 111 ? 5.552 9.480 -0.741 1.00 92.81 111 HIS A O 1
ATOM 862 N N . ALA A 1 112 ? 7.192 8.161 -1.539 1.00 91.19 112 ALA A N 1
ATOM 863 C CA . ALA A 1 112 ? 7.244 7.260 -0.391 1.00 91.19 112 ALA A CA 1
ATOM 864 C C . ALA A 1 112 ? 7.610 8.009 0.899 1.00 91.19 112 ALA A C 1
ATOM 866 O O . ALA A 1 112 ? 6.892 7.893 1.889 1.00 91.19 112 ALA A O 1
ATOM 867 N N . GLY A 1 113 ? 8.649 8.848 0.865 1.00 90.38 113 GLY A N 1
ATOM 868 C CA . GLY A 1 113 ? 9.035 9.700 1.990 1.00 90.38 113 GLY A CA 1
ATOM 869 C C . GLY A 1 113 ? 7.911 10.650 2.402 1.00 90.38 113 GLY A C 1
ATOM 870 O O . GLY A 1 113 ? 7.569 10.732 3.577 1.00 90.38 113 GLY A O 1
ATOM 871 N N . SER A 1 114 ? 7.242 11.297 1.441 1.00 91.94 114 SER A N 1
ATOM 872 C CA . SER A 1 114 ? 6.097 12.158 1.750 1.00 91.94 114 SER A CA 1
ATOM 873 C C . SER A 1 114 ? 4.945 11.390 2.403 1.00 91.94 114 SER A C 1
ATOM 875 O O . SER A 1 114 ? 4.286 11.957 3.269 1.00 91.94 114 SER A O 1
ATOM 877 N N . ILE A 1 115 ? 4.679 10.146 1.999 1.00 92.38 115 ILE A N 1
ATOM 878 C CA . ILE A 1 115 ? 3.639 9.305 2.607 1.00 92.38 115 ILE A CA 1
ATOM 879 C C . ILE A 1 115 ? 4.035 8.934 4.039 1.00 92.38 115 ILE A C 1
ATOM 881 O O . ILE A 1 115 ? 3.235 9.136 4.947 1.00 92.38 115 ILE A O 1
ATOM 885 N N . VAL A 1 116 ? 5.267 8.460 4.246 1.00 89.75 116 VAL A N 1
ATOM 886 C CA . VAL A 1 116 ? 5.792 8.072 5.564 1.00 89.75 116 VAL A CA 1
ATOM 887 C C . VAL A 1 116 ? 5.755 9.239 6.549 1.00 89.75 116 VAL A C 1
ATOM 889 O O . VAL A 1 116 ? 5.238 9.090 7.650 1.00 89.75 116 VAL A O 1
ATOM 892 N N . THR A 1 117 ? 6.248 10.411 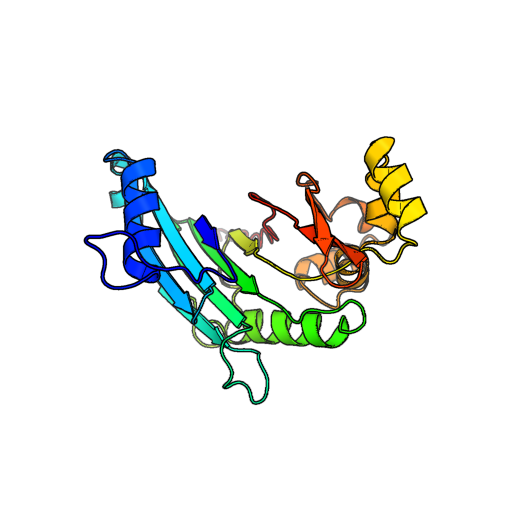6.152 1.00 89.19 117 THR A N 1
ATOM 893 C CA . THR A 1 117 ? 6.359 11.567 7.052 1.00 89.19 117 THR A CA 1
ATOM 894 C C . THR A 1 117 ? 5.015 12.223 7.368 1.00 89.19 117 THR A C 1
ATOM 896 O O . THR A 1 117 ? 4.874 12.819 8.429 1.00 89.19 117 THR A O 1
ATOM 899 N N . HIS A 1 118 ? 4.035 12.168 6.458 1.00 91.44 118 HIS A N 1
ATOM 900 C CA . HIS A 1 118 ? 2.828 12.996 6.585 1.00 91.44 118 HIS A CA 1
ATOM 901 C C . HIS A 1 118 ? 1.538 12.214 6.835 1.00 91.44 118 HIS A C 1
ATOM 903 O O . HIS A 1 118 ? 0.539 12.848 7.161 1.00 91.44 118 HIS A O 1
ATOM 909 N N . LEU A 1 119 ? 1.513 10.885 6.684 1.00 91.56 119 LEU A N 1
ATOM 910 C CA . LEU A 1 119 ? 0.355 10.098 7.114 1.00 91.56 119 LEU A CA 1
ATOM 911 C C . LEU A 1 119 ? 0.203 10.171 8.638 1.00 91.56 119 LEU A C 1
ATOM 913 O O . LEU A 1 119 ? 1.098 9.777 9.380 1.00 91.56 119 LEU A O 1
ATOM 917 N N . GLN A 1 120 ? -0.958 10.631 9.093 1.00 92.69 120 GLN A N 1
ATOM 918 C CA . GLN A 1 120 ? -1.300 10.744 10.508 1.00 92.69 120 GLN A CA 1
ATOM 919 C C . GLN A 1 120 ? -2.046 9.488 10.960 1.00 92.69 120 GLN A C 1
ATOM 921 O O . GLN A 1 120 ? -3.266 9.400 10.861 1.00 92.69 120 GLN A O 1
ATOM 926 N N . LEU A 1 121 ? -1.291 8.490 11.418 1.00 92.56 121 LEU A N 1
ATOM 927 C CA . LEU A 1 121 ? -1.809 7.190 11.860 1.00 92.56 121 LEU A CA 1
ATOM 928 C C . LEU A 1 121 ? -1.630 6.982 13.368 1.00 92.56 121 LEU A C 1
ATOM 930 O O . LEU A 1 121 ? -1.391 5.855 13.804 1.00 92.56 121 LEU A O 1
ATOM 934 N N . GLY A 1 122 ? -1.689 8.061 14.142 1.00 89.56 122 GLY A N 1
ATOM 935 C CA . GLY A 1 122 ? -1.435 8.077 15.578 1.00 89.56 122 GLY A CA 1
ATOM 936 C C . GLY A 1 122 ? -0.865 9.407 16.020 1.00 89.56 122 GLY A C 1
ATOM 937 O O . GLY A 1 122 ? -1.473 10.452 15.788 1.00 89.56 122 GLY A O 1
ATOM 938 N N . GLU A 1 123 ? 0.293 9.373 16.670 1.00 86.56 123 GLU A N 1
ATOM 939 C CA . GLU A 1 123 ? 0.865 10.551 17.310 1.00 86.56 123 GLU A CA 1
ATOM 940 C C . GLU A 1 123 ? 1.239 11.628 16.273 1.00 86.56 123 GLU A C 1
ATOM 942 O O . GLU A 1 123 ? 2.031 11.370 15.358 1.00 86.56 123 GLU A O 1
ATOM 947 N N . PRO A 1 124 ? 0.682 12.851 16.379 1.00 84.44 124 PRO A N 1
ATOM 948 C CA . PRO A 1 124 ? 0.994 13.924 15.448 1.00 84.44 124 PRO A CA 1
ATOM 949 C C . PRO A 1 124 ? 2.494 14.234 15.412 1.00 84.44 124 PRO A C 1
ATOM 951 O O . PRO A 1 124 ? 3.105 14.526 16.434 1.00 84.44 124 PRO A O 1
ATOM 954 N N . GLY A 1 125 ? 3.075 14.231 14.213 1.00 81.88 125 GLY A N 1
ATOM 955 C CA . GLY A 1 125 ? 4.492 14.552 14.010 1.00 81.88 125 GLY A CA 1
ATOM 956 C C . GLY A 1 125 ? 5.444 13.358 14.111 1.00 81.88 125 GLY A C 1
ATOM 957 O O . GLY A 1 125 ? 6.618 13.522 13.785 1.00 81.88 125 GLY A O 1
ATOM 958 N N . VAL A 1 126 ? 4.957 12.169 14.479 1.00 84.81 126 VAL A N 1
ATOM 959 C CA . VAL A 1 126 ? 5.718 10.915 14.378 1.00 84.81 126 VAL A CA 1
ATOM 960 C C . VAL A 1 126 ? 5.429 10.264 13.027 1.00 84.81 126 VAL A C 1
ATOM 962 O O . VAL A 1 126 ? 4.275 10.171 12.602 1.00 84.81 126 VAL A O 1
ATOM 965 N N . ASP A 1 127 ? 6.474 9.826 12.323 1.00 83.19 127 ASP A N 1
ATOM 966 C CA . ASP A 1 127 ? 6.304 9.211 11.010 1.00 83.19 127 ASP A CA 1
ATOM 967 C C . ASP A 1 127 ? 5.563 7.859 11.094 1.00 83.19 127 ASP A C 1
ATOM 969 O O . ASP A 1 127 ? 5.569 7.156 12.108 1.00 83.19 127 ASP A O 1
ATOM 973 N N . ALA A 1 128 ? 4.899 7.487 10.000 1.00 81.12 128 ALA A N 1
ATOM 974 C CA . ALA A 1 128 ? 4.061 6.295 9.919 1.00 81.12 128 ALA A CA 1
ATOM 975 C C . ALA A 1 128 ? 4.818 4.969 10.113 1.00 81.12 128 ALA A C 1
ATOM 977 O O . ALA A 1 128 ? 4.172 3.957 10.385 1.00 81.12 128 ALA A O 1
ATOM 978 N N . MET A 1 129 ? 6.148 4.951 9.970 1.00 80.62 129 MET A N 1
ATOM 979 C CA . MET A 1 129 ? 6.957 3.747 10.173 1.00 80.62 129 MET A CA 1
ATOM 980 C C . MET A 1 129 ? 7.458 3.600 11.618 1.00 80.62 129 MET A C 1
ATOM 982 O O . MET A 1 129 ? 7.742 2.482 12.037 1.00 80.62 129 MET A O 1
ATOM 986 N N . SER A 1 130 ? 7.516 4.687 12.391 1.00 82.25 130 SER A N 1
ATOM 987 C CA . SER A 1 130 ? 8.097 4.691 13.746 1.00 82.25 130 SER A CA 1
ATOM 988 C C . SER A 1 130 ? 7.076 4.543 14.885 1.00 82.25 130 SER A C 1
ATOM 990 O O . SER A 1 130 ? 7.441 4.307 16.035 1.00 82.25 130 SER A O 1
ATOM 992 N N . GLN A 1 131 ? 5.779 4.684 14.597 1.00 84.00 131 GLN A N 1
ATOM 993 C CA . GLN A 1 131 ? 4.718 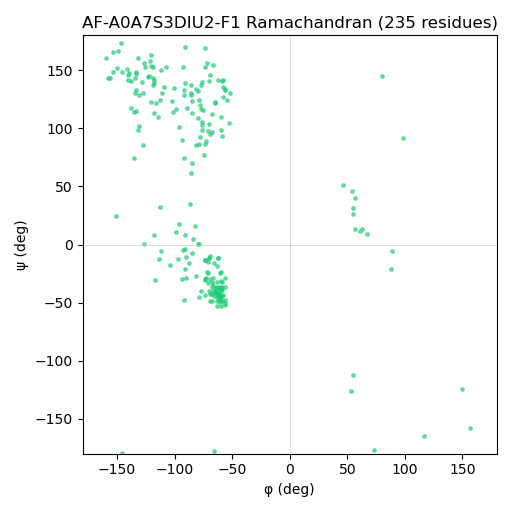4.701 15.619 1.00 84.00 131 GLN A CA 1
ATOM 994 C C . GLN A 1 131 ? 3.983 3.365 15.817 1.00 84.00 131 GLN A C 1
ATOM 996 O O . GLN A 1 131 ? 2.912 3.321 16.423 1.00 84.00 131 GLN A O 1
ATOM 1001 N N . SER A 1 132 ? 4.470 2.266 15.243 1.00 85.94 132 SER A N 1
ATOM 1002 C CA . SER A 1 132 ? 3.832 0.945 15.337 1.00 85.94 132 SER A CA 1
ATOM 1003 C C . SER A 1 132 ? 4.866 -0.153 15.517 1.00 85.94 132 SER A C 1
ATOM 1005 O O . SER A 1 132 ? 5.955 -0.072 14.965 1.00 85.94 132 SER A O 1
ATOM 1007 N N . HIS A 1 133 ? 4.497 -1.208 16.245 1.00 83.75 133 HIS A N 1
ATOM 1008 C CA . HIS A 1 133 ? 5.355 -2.383 16.422 1.00 83.75 133 HIS A CA 1
ATOM 1009 C C . HIS A 1 133 ? 5.540 -3.134 15.103 1.00 83.75 133 HIS A C 1
ATOM 1011 O O . HIS A 1 133 ? 6.602 -3.692 14.843 1.00 83.75 133 HIS A O 1
ATOM 1017 N N . TYR A 1 134 ? 4.489 -3.139 14.277 1.00 83.12 134 TYR A N 1
ATOM 1018 C CA . TYR A 1 134 ? 4.504 -3.735 12.950 1.00 83.12 134 TYR A CA 1
ATOM 1019 C C . TYR A 1 134 ? 3.938 -2.766 11.923 1.00 83.12 134 TYR A C 1
ATOM 1021 O O . TYR A 1 134 ? 2.823 -2.258 12.068 1.00 83.12 134 TYR A O 1
ATOM 1029 N N . VAL A 1 135 ? 4.694 -2.562 10.851 1.00 83.44 135 VAL A N 1
ATOM 1030 C CA . VAL A 1 135 ? 4.307 -1.718 9.722 1.00 83.44 135 VAL A CA 1
ATOM 1031 C C . VAL A 1 135 ? 4.233 -2.580 8.468 1.00 83.44 135 VAL A C 1
ATOM 1033 O O . VAL A 1 135 ? 5.036 -3.480 8.250 1.00 83.44 135 VAL A O 1
ATOM 1036 N N . PHE A 1 136 ? 3.221 -2.333 7.649 1.00 85.12 136 PHE A N 1
ATOM 1037 C CA . PHE A 1 136 ? 2.951 -3.034 6.404 1.00 85.12 136 PHE A CA 1
ATOM 1038 C C . PHE A 1 136 ? 2.810 -1.995 5.303 1.00 85.12 136 PHE A C 1
ATOM 1040 O O . PHE A 1 136 ? 1.706 -1.549 5.002 1.00 85.12 136 PHE A O 1
ATOM 1047 N N . PHE A 1 137 ? 3.934 -1.580 4.718 1.00 86.69 137 PHE A N 1
ATOM 1048 C CA . PHE A 1 137 ? 3.934 -0.684 3.563 1.00 86.69 137 PHE A CA 1
ATOM 1049 C C . PHE A 1 137 ? 3.883 -1.489 2.256 1.00 86.69 137 PHE A C 1
ATOM 1051 O O . PHE A 1 137 ? 4.798 -2.254 1.972 1.00 86.69 137 PHE A O 1
ATOM 1058 N N . MET A 1 138 ? 2.820 -1.316 1.468 1.00 85.69 138 MET A N 1
ATOM 1059 C CA . MET A 1 138 ? 2.497 -2.124 0.284 1.00 85.69 138 MET A CA 1
ATOM 1060 C C . MET A 1 138 ? 1.815 -1.303 -0.834 1.00 85.69 138 MET A C 1
ATOM 1062 O O . MET A 1 138 ? 1.579 -0.102 -0.692 1.00 85.69 138 MET A O 1
ATOM 1066 N N . GLY A 1 139 ? 1.469 -1.954 -1.951 1.00 87.75 139 GLY A N 1
ATOM 1067 C CA . GLY A 1 139 ? 0.739 -1.378 -3.095 1.00 87.75 139 GLY A CA 1
ATOM 1068 C C . GLY A 1 139 ? 1.550 -1.362 -4.396 1.00 87.75 139 GLY A C 1
ATOM 1069 O O . GLY A 1 139 ? 2.581 -2.029 -4.487 1.00 87.75 139 GLY A O 1
ATOM 1070 N N . ASP A 1 140 ? 1.106 -0.586 -5.390 1.00 89.56 140 ASP A N 1
ATOM 1071 C CA . ASP A 1 140 ? 1.858 -0.360 -6.633 1.00 89.56 140 ASP A CA 1
ATOM 1072 C C . ASP A 1 140 ? 2.968 0.673 -6.385 1.00 89.56 140 ASP A C 1
ATOM 1074 O O . ASP A 1 140 ? 2.820 1.889 -6.579 1.00 89.56 140 ASP A O 1
ATOM 1078 N N . LEU A 1 141 ? 4.115 0.165 -5.931 1.00 88.12 141 LEU A N 1
ATOM 1079 C CA . LEU A 1 141 ? 5.307 0.972 -5.689 1.00 88.12 141 LEU A CA 1
ATOM 1080 C C . LEU A 1 141 ? 5.994 1.411 -6.991 1.00 88.12 141 LEU A C 1
ATOM 1082 O O . LEU A 1 141 ? 6.842 2.298 -6.953 1.00 88.12 141 LEU A O 1
ATOM 1086 N N . ASN A 1 142 ? 5.640 0.827 -8.139 1.00 89.38 142 ASN A N 1
ATOM 1087 C CA . ASN A 1 142 ? 6.125 1.184 -9.473 1.00 89.38 142 ASN A CA 1
ATOM 1088 C C . ASN A 1 142 ? 7.656 1.155 -9.695 1.00 89.38 142 ASN A C 1
ATOM 1090 O O . ASN A 1 142 ? 8.125 1.659 -10.721 1.00 89.38 142 ASN A O 1
ATOM 1094 N N . TYR A 1 143 ? 8.449 0.567 -8.793 1.00 86.62 143 TYR A N 1
ATOM 1095 C CA . TYR A 1 143 ? 9.867 0.285 -9.053 1.00 86.62 143 TYR A CA 1
ATOM 1096 C C . TYR A 1 143 ? 10.004 -0.824 -10.101 1.00 86.62 143 TYR A C 1
ATOM 1098 O O . TYR A 1 143 ? 9.157 -1.711 -10.212 1.00 86.62 143 TYR A O 1
ATOM 1106 N N . ARG A 1 144 ? 11.042 -0.730 -10.933 1.00 85.25 144 ARG A N 1
ATOM 1107 C CA . ARG A 1 144 ? 11.193 -1.552 -12.140 1.00 85.25 144 ARG A CA 1
ATOM 1108 C C . ARG A 1 144 ? 12.474 -2.371 -12.098 1.00 85.25 144 ARG A C 1
ATOM 1110 O O . ARG A 1 144 ? 13.398 -2.040 -11.360 1.00 85.25 144 ARG A O 1
ATOM 1117 N N . ILE A 1 145 ? 12.536 -3.392 -12.948 1.00 87.81 145 ILE A N 1
ATOM 1118 C CA . ILE A 1 145 ? 13.778 -4.117 -13.222 1.00 87.81 145 ILE A CA 1
ATOM 1119 C C . ILE A 1 145 ? 14.569 -3.382 -14.308 1.00 87.81 145 ILE A C 1
ATOM 1121 O O . ILE A 1 145 ? 14.079 -3.176 -15.420 1.00 87.81 145 ILE A O 1
ATOM 1125 N N . GLU A 1 146 ? 15.812 -3.025 -14.004 1.00 87.38 146 GLU A N 1
ATOM 1126 C CA . GLU A 1 146 ? 16.769 -2.413 -14.931 1.00 87.38 146 GLU A CA 1
ATOM 1127 C C . GLU A 1 146 ? 17.504 -3.489 -15.736 1.00 87.38 146 GLU A C 1
ATOM 1129 O O . GLU A 1 146 ? 18.689 -3.766 -15.545 1.00 87.38 146 GLU A O 1
ATOM 1134 N N . MET A 1 147 ? 16.758 -4.127 -16.637 1.00 86.12 147 MET A N 1
ATOM 1135 C CA . MET A 1 147 ? 17.232 -5.204 -17.503 1.00 86.12 147 MET A CA 1
ATOM 1136 C C . MET A 1 147 ? 16.539 -5.135 -18.867 1.00 86.12 147 MET A C 1
ATOM 1138 O O . MET A 1 147 ? 15.377 -4.741 -18.964 1.00 86.12 147 MET A O 1
ATOM 1142 N N . GLU A 1 148 ? 17.241 -5.561 -19.918 1.00 88.38 148 GLU A N 1
ATOM 1143 C CA . GLU A 1 148 ? 16.652 -5.733 -21.248 1.00 88.38 148 GLU A CA 1
ATOM 1144 C C . GLU A 1 148 ? 15.488 -6.732 -21.236 1.00 88.38 148 GLU A C 1
ATOM 1146 O O . GLU A 1 148 ? 15.553 -7.777 -20.582 1.00 88.38 148 GLU A O 1
ATOM 1151 N N . TYR A 1 149 ? 14.433 -6.435 -22.001 1.00 83.62 149 TYR A N 1
ATOM 1152 C CA . TYR A 1 149 ? 13.166 -7.175 -21.957 1.00 83.62 149 TYR A CA 1
ATOM 1153 C C . TYR A 1 149 ? 13.352 -8.677 -22.209 1.00 83.62 149 TYR A C 1
ATOM 1155 O O . TYR A 1 149 ? 12.906 -9.505 -21.416 1.00 83.62 149 TYR A O 1
ATOM 1163 N N . ASN A 1 150 ? 14.066 -9.039 -23.278 1.00 88.62 150 ASN A N 1
ATOM 1164 C CA . ASN A 1 150 ? 14.285 -10.443 -23.641 1.00 88.62 150 ASN A CA 1
ATOM 1165 C C . ASN A 1 150 ? 15.088 -11.198 -22.570 1.00 88.62 150 ASN A C 1
ATOM 1167 O O . ASN A 1 150 ? 14.801 -12.361 -22.280 1.00 88.62 150 ASN A O 1
ATOM 1171 N N . THR A 1 151 ? 16.056 -10.529 -21.940 1.00 90.44 151 THR A N 1
ATOM 1172 C CA . THR A 1 151 ? 16.842 -11.096 -20.837 1.00 90.44 151 THR A CA 1
ATOM 1173 C C . THR A 1 151 ? 15.970 -11.311 -19.603 1.00 90.44 151 THR A C 1
ATOM 1175 O O . THR A 1 151 ? 16.026 -12.381 -18.995 1.00 90.44 151 THR A O 1
ATOM 1178 N N . ALA A 1 152 ? 15.104 -10.347 -19.274 1.00 87.00 152 ALA A N 1
ATOM 1179 C CA . ALA A 1 152 ? 14.164 -10.474 -18.168 1.00 87.00 152 ALA A CA 1
ATOM 1180 C C . ALA A 1 152 ? 13.198 -11.650 -18.390 1.00 87.00 152 ALA A C 1
ATOM 1182 O O . ALA A 1 152 ? 13.057 -12.503 -17.515 1.00 87.00 152 ALA A O 1
ATOM 1183 N N . ILE A 1 153 ? 12.608 -11.765 -19.585 1.00 86.75 153 ILE A N 1
ATOM 1184 C CA . ILE A 1 153 ? 11.718 -12.878 -19.953 1.00 86.75 153 ILE A CA 1
ATOM 1185 C C . ILE A 1 153 ? 12.442 -14.225 -19.872 1.00 86.75 153 ILE A C 1
ATOM 1187 O O . ILE A 1 153 ? 11.892 -15.192 -19.336 1.00 86.75 153 ILE A O 1
ATOM 1191 N N . MET A 1 154 ? 13.689 -14.300 -20.343 1.00 91.12 154 MET A N 1
ATOM 1192 C CA . MET A 1 154 ? 14.497 -15.512 -20.220 1.00 91.12 154 MET A CA 1
ATOM 1193 C C . MET A 1 154 ? 14.711 -15.898 -18.750 1.00 91.12 154 MET A C 1
ATOM 1195 O O . MET A 1 154 ? 14.554 -17.070 -18.402 1.00 91.12 154 MET A O 1
ATOM 1199 N N . ASN A 1 155 ? 15.054 -14.937 -17.890 1.00 85.31 155 ASN A N 1
ATOM 1200 C CA . ASN A 1 155 ? 15.271 -15.193 -16.467 1.00 85.31 155 ASN A CA 1
ATOM 1201 C C . ASN A 1 155 ? 13.983 -15.635 -15.764 1.00 85.31 155 ASN A C 1
ATOM 1203 O O . ASN A 1 155 ? 14.022 -16.603 -15.007 1.00 85.31 155 ASN A O 1
ATOM 1207 N N . ILE A 1 156 ? 12.837 -15.026 -16.078 1.00 84.56 156 ILE A N 1
ATOM 1208 C CA . ILE A 1 156 ? 11.523 -15.451 -15.564 1.00 84.56 156 ILE A CA 1
ATOM 1209 C C . ILE A 1 156 ? 11.213 -16.886 -15.994 1.00 84.56 156 ILE A C 1
ATOM 1211 O O . ILE A 1 156 ? 10.889 -17.726 -15.157 1.00 84.56 156 ILE A O 1
ATOM 1215 N N . THR A 1 157 ? 11.376 -17.190 -17.283 1.00 90.31 157 THR A N 1
ATOM 1216 C CA . THR A 1 157 ? 11.103 -18.525 -17.845 1.00 90.31 157 THR A CA 1
ATOM 1217 C C . THR A 1 157 ? 11.969 -19.596 -17.183 1.00 90.31 157 THR A C 1
ATOM 1219 O O . THR A 1 157 ? 11.504 -20.693 -16.886 1.00 90.31 157 THR A O 1
ATOM 1222 N N . LYS A 1 158 ? 13.232 -19.262 -16.900 1.00 92.81 158 LYS A N 1
ATOM 1223 C CA . LYS A 1 158 ? 14.189 -20.140 -16.214 1.00 92.81 158 LYS A CA 1
ATOM 1224 C C . LYS A 1 158 ? 14.071 -20.099 -14.686 1.00 92.81 158 LYS A C 1
ATOM 1226 O O . LYS A 1 158 ? 14.891 -20.722 -14.018 1.00 92.81 158 LYS A O 1
ATOM 1231 N N . LYS A 1 159 ? 13.092 -19.373 -14.130 1.00 87.12 159 LYS A N 1
ATOM 1232 C CA . LYS A 1 159 ? 12.891 -19.169 -12.683 1.00 87.12 159 LYS A CA 1
ATOM 1233 C C . LYS A 1 159 ? 14.129 -18.617 -11.959 1.00 87.12 159 LYS A C 1
ATOM 1235 O O . LYS A 1 159 ? 14.362 -18.887 -10.784 1.00 87.12 159 LYS A O 1
ATOM 1240 N N . LYS A 1 160 ? 14.935 -17.819 -12.661 1.00 85.44 160 LYS A N 1
ATOM 1241 C CA . LYS A 1 160 ? 16.135 -17.146 -12.149 1.00 85.44 160 LYS A CA 1
ATOM 1242 C C . LYS A 1 160 ? 15.775 -15.810 -11.493 1.00 85.44 160 LYS A C 1
ATOM 1244 O O . LYS A 1 160 ? 16.200 -14.748 -11.937 1.00 85.44 160 LYS A O 1
ATOM 1249 N N . TYR A 1 161 ? 14.961 -15.852 -10.441 1.00 82.94 161 TYR A N 1
ATOM 1250 C CA . TYR A 1 161 ? 14.446 -14.635 -9.799 1.00 82.94 161 TYR A CA 1
ATOM 1251 C C . TYR A 1 161 ? 15.532 -13.814 -9.095 1.00 82.94 161 TYR A C 1
ATOM 1253 O O . TYR A 1 161 ? 15.471 -12.590 -9.117 1.00 82.94 161 TYR A O 1
ATOM 1261 N N . ASN A 1 162 ? 16.570 -14.462 -8.555 1.00 81.69 162 ASN A N 1
ATOM 1262 C CA . ASN A 1 162 ? 17.711 -13.759 -7.957 1.00 81.69 162 ASN A CA 1
ATOM 1263 C C . ASN A 1 162 ? 18.431 -12.862 -8.977 1.00 81.69 162 ASN A C 1
ATOM 1265 O O . ASN A 1 162 ? 18.839 -11.755 -8.637 1.00 81.69 162 ASN A O 1
ATOM 1269 N N . ASP A 1 163 ? 18.527 -13.304 -10.235 1.00 84.75 163 ASP A N 1
ATOM 1270 C CA . ASP A 1 163 ? 19.138 -12.508 -11.302 1.00 84.75 163 ASP A CA 1
ATOM 1271 C C . ASP A 1 163 ? 18.269 -11.291 -11.660 1.00 84.75 163 ASP A C 1
ATOM 1273 O O . ASP A 1 163 ? 18.804 -10.258 -12.035 1.00 84.75 163 ASP A O 1
ATOM 1277 N N . LEU A 1 164 ? 16.940 -11.367 -11.511 1.00 82.44 164 LEU A N 1
ATOM 1278 C CA . LEU A 1 164 ? 16.048 -10.209 -11.683 1.00 82.44 164 LEU A CA 1
ATOM 1279 C C . LEU A 1 164 ? 16.166 -9.233 -10.508 1.00 82.44 164 LEU A C 1
ATOM 1281 O O . LEU A 1 164 ? 16.252 -8.028 -10.722 1.00 82.44 164 LEU A O 1
ATOM 1285 N N . LEU A 1 165 ? 16.203 -9.749 -9.275 1.00 79.44 165 LEU A N 1
ATOM 1286 C CA . LEU A 1 165 ? 16.274 -8.943 -8.051 1.00 79.44 165 LEU A CA 1
ATOM 1287 C C . LEU A 1 165 ? 17.558 -8.111 -7.959 1.00 79.44 165 LEU A C 1
ATOM 1289 O O . LEU A 1 165 ? 17.517 -6.987 -7.470 1.00 79.44 165 LEU A O 1
ATOM 1293 N N . ARG A 1 166 ? 18.674 -8.603 -8.509 1.00 85.31 166 ARG A N 1
ATOM 1294 C CA . ARG A 1 166 ? 19.927 -7.833 -8.657 1.00 85.31 166 ARG A CA 1
ATOM 1295 C C . ARG A 1 166 ? 19.802 -6.595 -9.547 1.00 85.31 166 ARG A C 1
ATOM 1297 O O . ARG A 1 166 ? 20.720 -5.792 -9.600 1.00 85.31 166 ARG A O 1
ATOM 1304 N N . HIS A 1 167 ? 18.701 -6.465 -10.278 1.00 86.31 167 HIS A N 1
ATOM 1305 C CA . HIS A 1 167 ? 18.401 -5.330 -11.142 1.00 86.31 167 HIS A CA 1
ATOM 1306 C C . HIS A 1 167 ? 17.133 -4.587 -10.685 1.00 86.31 167 HIS A C 1
ATOM 1308 O O . HIS A 1 167 ? 16.650 -3.709 -11.396 1.00 86.31 167 HIS A O 1
ATOM 1314 N N . ASP A 1 168 ? 16.572 -4.926 -9.520 1.00 85.38 168 ASP A N 1
ATOM 1315 C CA . ASP A 1 168 ? 15.373 -4.289 -8.975 1.00 85.38 168 ASP A CA 1
ATOM 1316 C C . ASP A 1 168 ? 15.705 -2.926 -8.353 1.00 85.38 168 ASP A C 1
ATOM 1318 O O . ASP A 1 168 ? 16.461 -2.827 -7.383 1.00 85.38 168 ASP A O 1
ATOM 1322 N N . GLN A 1 169 ? 15.090 -1.863 -8.875 1.00 88.50 169 GLN A N 1
ATOM 1323 C CA . GLN A 1 169 ? 15.317 -0.502 -8.387 1.00 88.50 169 GLN A CA 1
ATOM 1324 C C . GLN A 1 169 ? 14.964 -0.339 -6.904 1.00 88.50 169 GLN A C 1
ATOM 1326 O O . GLN A 1 169 ? 15.667 0.380 -6.200 1.00 88.50 169 GLN A O 1
ATOM 1331 N N . LEU A 1 170 ? 13.902 -0.986 -6.405 1.00 86.25 170 LEU A N 1
ATOM 1332 C CA . LEU A 1 170 ? 13.532 -0.869 -4.990 1.00 86.25 170 LEU A CA 1
ATOM 1333 C C . LEU A 1 170 ? 14.606 -1.488 -4.094 1.00 86.25 170 LEU A C 1
ATOM 1335 O O . LEU A 1 170 ? 14.997 -0.886 -3.098 1.00 86.25 170 LEU A O 1
ATOM 1339 N N . THR A 1 171 ? 15.103 -2.668 -4.468 1.00 82.06 171 THR A N 1
ATOM 1340 C CA . THR A 1 171 ? 16.211 -3.333 -3.771 1.00 82.06 171 THR A CA 1
ATOM 1341 C C . THR A 1 171 ? 17.436 -2.422 -3.716 1.00 82.06 171 THR A C 1
ATOM 1343 O O . THR A 1 171 ? 17.963 -2.176 -2.633 1.00 82.06 171 THR A O 1
ATOM 1346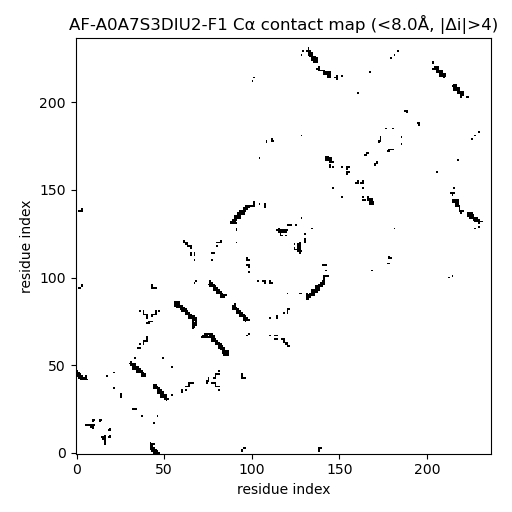 N N . HIS A 1 172 ? 17.829 -1.817 -4.841 1.00 86.00 172 HIS A N 1
ATOM 1347 C CA . HIS A 1 172 ? 18.940 -0.861 -4.872 1.00 86.00 172 HIS A CA 1
ATOM 1348 C C . HIS A 1 172 ? 18.716 0.370 -3.987 1.00 86.00 172 HIS A C 1
ATOM 1350 O O . HIS A 1 172 ? 19.620 0.776 -3.258 1.00 86.00 172 HIS A O 1
ATOM 1356 N N . GLU A 1 173 ? 17.533 0.982 -4.037 1.00 87.56 173 GLU A N 1
ATOM 1357 C CA . GLU A 1 173 ? 17.263 2.207 -3.279 1.00 87.56 173 GLU A CA 1
ATOM 1358 C C . GLU A 1 173 ? 17.123 1.949 -1.770 1.00 87.56 173 GLU A C 1
ATOM 1360 O O . GLU A 1 173 ? 17.497 2.818 -0.978 1.00 87.56 173 GLU A O 1
ATOM 1365 N N . ARG A 1 174 ? 16.681 0.750 -1.362 1.00 83.56 174 ARG A N 1
ATOM 1366 C CA . ARG A 1 174 ? 16.727 0.302 0.040 1.00 83.56 174 ARG A CA 1
ATOM 1367 C C . ARG A 1 174 ? 18.155 0.055 0.515 1.00 83.56 174 ARG A C 1
ATOM 1369 O O . ARG A 1 174 ? 18.533 0.612 1.539 1.00 83.56 174 ARG A O 1
ATOM 1376 N N . MET A 1 175 ? 18.973 -0.676 -0.250 1.00 81.00 175 MET A N 1
ATOM 1377 C CA . MET A 1 175 ? 20.392 -0.899 0.090 1.00 81.00 175 MET A CA 1
ATOM 1378 C C . MET A 1 175 ? 21.164 0.422 0.207 1.00 81.00 175 MET A C 1
ATOM 1380 O O . MET A 1 175 ? 21.997 0.600 1.088 1.00 81.00 175 MET A O 1
ATOM 1384 N N . ARG A 1 176 ? 20.833 1.402 -0.640 1.00 85.75 176 ARG A N 1
ATOM 1385 C CA . ARG A 1 176 ? 21.391 2.763 -0.580 1.00 85.75 176 ARG A CA 1
ATOM 1386 C C . ARG A 1 176 ? 20.767 3.651 0.496 1.00 85.75 176 ARG A C 1
ATOM 1388 O O . ARG A 1 176 ? 21.141 4.819 0.578 1.00 85.75 176 ARG A O 1
ATOM 1395 N N . ARG A 1 177 ? 19.813 3.138 1.280 1.00 83.00 177 ARG A N 1
ATOM 1396 C CA . ARG A 1 177 ? 19.126 3.845 2.374 1.00 83.00 177 ARG A CA 1
ATOM 1397 C C . ARG A 1 177 ? 18.511 5.165 1.913 1.00 83.00 177 ARG A C 1
ATOM 1399 O O . ARG A 1 177 ? 18.669 6.209 2.535 1.00 83.00 177 ARG A O 1
ATOM 1406 N N . ARG A 1 178 ? 17.830 5.118 0.767 1.00 85.50 178 ARG A N 1
ATOM 1407 C CA . ARG A 1 178 ? 17.110 6.262 0.181 1.00 85.50 178 ARG A CA 1
ATOM 1408 C C . ARG A 1 178 ? 15.603 6.176 0.373 1.00 85.50 178 ARG A C 1
ATOM 1410 O O . ARG A 1 178 ? 14.916 7.182 0.221 1.00 85.50 178 ARG A O 1
ATOM 1417 N N . VAL A 1 179 ? 15.087 4.990 0.685 1.00 86.44 179 VAL A N 1
ATOM 1418 C CA . VAL A 1 179 ? 13.664 4.736 0.915 1.00 86.44 179 VAL A CA 1
ATOM 1419 C C . VAL A 1 179 ? 13.499 3.534 1.847 1.00 86.44 179 VAL A C 1
ATOM 1421 O O . VAL A 1 179 ? 14.326 2.626 1.803 1.00 86.44 179 VAL A O 1
ATOM 1424 N N . PHE A 1 180 ? 12.441 3.526 2.666 1.00 80.38 180 PHE A N 1
ATOM 1425 C CA . PHE A 1 180 ? 12.058 2.405 3.542 1.00 80.38 180 PHE A CA 1
ATOM 1426 C C . PHE A 1 180 ? 13.223 1.800 4.344 1.00 80.38 180 PHE A C 1
ATOM 1428 O O . PHE A 1 180 ? 13.451 0.590 4.291 1.00 80.38 180 PHE A O 1
ATOM 1435 N N . PHE A 1 181 ? 13.966 2.659 5.039 1.00 69.00 181 PHE A N 1
ATOM 1436 C CA . PHE A 1 181 ? 15.008 2.272 5.986 1.00 69.00 181 PHE A CA 1
ATOM 1437 C C . PHE A 1 181 ? 14.630 2.788 7.375 1.00 69.00 181 PHE A C 1
ATOM 1439 O O . PHE A 1 181 ? 14.067 3.884 7.478 1.00 69.00 181 PHE A O 1
ATOM 1446 N N . SER A 1 182 ? 14.926 2.027 8.427 1.00 56.22 182 SER A N 1
ATOM 1447 C CA . SER A 1 182 ? 14.790 2.516 9.804 1.00 56.22 182 SER A CA 1
ATOM 1448 C C . SER A 1 182 ? 16.111 3.119 10.317 1.00 56.22 182 SER A C 1
ATOM 1450 O O . SER A 1 182 ? 17.193 2.737 9.858 1.00 56.22 182 SER A O 1
ATOM 1452 N N . PRO A 1 183 ? 16.065 4.074 11.263 1.00 51.16 183 PRO A N 1
ATOM 1453 C CA . PRO A 1 183 ? 17.252 4.524 11.996 1.00 51.16 183 PRO A CA 1
ATOM 1454 C C . PRO A 1 183 ? 18.008 3.386 12.713 1.00 51.16 183 PRO A C 1
ATOM 1456 O O . PRO A 1 183 ? 19.230 3.440 12.826 1.00 51.16 183 PRO A O 1
ATOM 1459 N N . ASP A 1 184 ? 17.309 2.326 13.116 1.00 50.88 184 ASP A N 1
ATOM 1460 C CA . ASP A 1 184 ? 17.921 1.179 13.800 1.00 50.88 184 ASP A CA 1
ATOM 1461 C C . ASP A 1 184 ? 18.670 0.269 12.811 1.00 50.88 184 ASP A C 1
ATOM 1463 O O . ASP A 1 184 ? 19.798 -0.145 13.067 1.00 50.88 184 ASP A O 1
ATOM 1467 N N . GLU A 1 185 ? 18.108 0.040 11.614 1.00 47.94 185 GLU A N 1
ATOM 1468 C CA . GLU A 1 185 ? 18.819 -0.599 10.492 1.00 47.94 185 GLU A CA 1
ATOM 1469 C C . GLU A 1 185 ? 20.062 0.218 10.110 1.00 47.94 185 GLU A C 1
ATOM 1471 O O . GLU A 1 185 ? 21.084 -0.318 9.678 1.00 47.94 185 GLU A O 1
ATOM 1476 N N . VAL A 1 186 ? 19.982 1.541 10.276 1.00 46.91 186 VAL A N 1
ATOM 1477 C CA . VAL A 1 186 ? 21.065 2.471 9.985 1.00 46.91 186 VAL A CA 1
ATOM 1478 C C . VAL A 1 186 ? 22.256 2.278 10.920 1.00 46.91 186 VAL A C 1
ATOM 1480 O O . VAL A 1 186 ? 23.393 2.383 10.442 1.00 46.91 186 VAL A O 1
ATOM 1483 N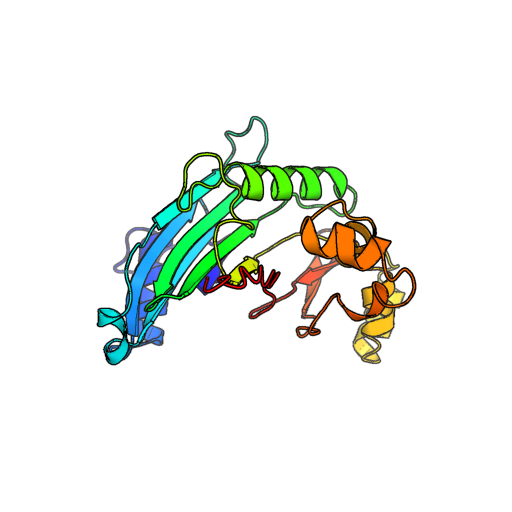 N . GLU A 1 187 ? 21.994 2.033 12.201 1.00 46.81 187 GLU A N 1
ATOM 1484 C CA . GLU A 1 187 ? 22.983 1.807 13.254 1.00 46.81 187 GLU A CA 1
ATOM 1485 C C . GLU A 1 187 ? 23.540 0.378 13.202 1.00 46.81 187 GLU A C 1
ATOM 1487 O O . GLU A 1 187 ? 24.758 0.214 13.151 1.00 46.81 187 GLU A O 1
ATOM 1492 N N . PHE A 1 188 ? 22.677 -0.630 13.038 1.00 47.34 188 PHE A N 1
ATOM 1493 C CA . PHE A 1 188 ? 23.077 -2.032 12.865 1.00 47.34 188 PHE A CA 1
ATOM 1494 C C . PHE A 1 188 ? 23.959 -2.255 11.623 1.00 47.34 188 PHE A C 1
ATOM 1496 O O . PHE A 1 188 ? 24.988 -2.925 11.682 1.00 47.34 188 PHE A O 1
ATOM 1503 N N . ALA A 1 189 ? 23.616 -1.648 10.483 1.00 45.72 189 ALA A N 1
ATOM 1504 C CA . ALA A 1 189 ? 24.442 -1.757 9.279 1.00 45.72 189 ALA A CA 1
ATOM 1505 C C . ALA A 1 189 ? 25.759 -0.966 9.378 1.00 45.72 189 ALA A C 1
ATOM 1507 O O . ALA A 1 189 ? 26.712 -1.277 8.673 1.00 45.72 189 ALA A O 1
ATOM 1508 N N . ARG A 1 190 ? 25.830 0.064 10.237 1.00 52.47 190 ARG A N 1
ATOM 1509 C CA . ARG A 1 190 ? 27.099 0.749 10.545 1.00 52.47 190 ARG A CA 1
ATOM 1510 C C . ARG A 1 190 ? 27.997 -0.097 11.442 1.00 52.47 190 ARG A C 1
ATOM 1512 O O . ARG A 1 190 ? 29.211 0.045 11.346 1.00 52.47 190 ARG A O 1
ATOM 1519 N N . SER A 1 191 ? 27.418 -0.930 12.306 1.00 47.88 191 SER A N 1
ATOM 1520 C CA . SER A 1 191 ? 28.183 -1.848 13.150 1.00 47.88 191 SER A CA 1
ATOM 1521 C C . SER A 1 191 ? 28.599 -3.127 12.424 1.00 47.88 191 SER A C 1
ATOM 1523 O O . SER A 1 191 ? 29.631 -3.682 12.783 1.00 47.88 191 SER A O 1
ATOM 1525 N N . ASN A 1 192 ? 27.851 -3.572 11.404 1.00 46.34 192 ASN A N 1
ATOM 1526 C CA . ASN A 1 192 ? 28.055 -4.870 10.749 1.00 46.34 192 ASN A CA 1
ATOM 1527 C C . ASN A 1 192 ? 27.988 -4.765 9.210 1.00 46.34 192 ASN A C 1
ATOM 1529 O O . ASN A 1 192 ? 27.011 -5.177 8.583 1.00 46.34 192 ASN A O 1
ATOM 1533 N N . GLU A 1 193 ? 29.041 -4.211 8.599 1.00 47.62 193 GLU A N 1
ATOM 1534 C CA . GLU A 1 193 ? 29.123 -3.917 7.154 1.00 47.62 193 GLU A CA 1
ATOM 1535 C C . GLU A 1 193 ? 28.970 -5.173 6.255 1.00 47.62 193 GLU A C 1
ATOM 1537 O O . GLU A 1 193 ? 28.503 -5.051 5.125 1.00 47.62 193 GLU A O 1
ATOM 1542 N N . GLU A 1 194 ? 29.268 -6.379 6.769 1.00 46.62 194 GLU A N 1
ATOM 1543 C CA . GLU A 1 194 ? 29.066 -7.670 6.074 1.00 46.62 194 GLU A CA 1
ATOM 1544 C C . GLU A 1 194 ? 27.682 -8.318 6.327 1.00 46.62 194 GLU A C 1
ATOM 1546 O O . GLU A 1 194 ? 27.161 -8.998 5.446 1.00 46.62 194 GLU A O 1
ATOM 1551 N N . GLU A 1 195 ? 27.036 -8.089 7.481 1.00 41.88 195 GLU A N 1
ATOM 1552 C CA . GLU A 1 195 ? 25.728 -8.702 7.823 1.00 41.88 195 GLU A CA 1
ATOM 1553 C C . GLU A 1 195 ? 24.523 -7.883 7.325 1.00 41.88 195 GLU A C 1
ATOM 1555 O O . GLU A 1 195 ? 23.397 -8.383 7.244 1.00 41.88 195 GLU A O 1
ATOM 1560 N N . ALA A 1 196 ? 24.738 -6.617 6.954 1.00 41.59 196 ALA A N 1
ATOM 1561 C CA . ALA A 1 196 ? 23.695 -5.738 6.424 1.00 41.59 196 ALA A CA 1
ATOM 1562 C C . ALA A 1 196 ? 23.052 -6.272 5.125 1.00 41.59 196 ALA A C 1
ATOM 1564 O O . ALA A 1 196 ? 21.894 -5.954 4.833 1.00 41.59 196 ALA A O 1
ATOM 1565 N N . GLU A 1 197 ? 23.771 -7.107 4.363 1.00 44.34 197 GLU A N 1
ATOM 1566 C CA . GLU A 1 197 ? 23.233 -7.791 3.180 1.00 44.34 197 GLU A CA 1
ATOM 1567 C C . GLU A 1 197 ? 22.227 -8.904 3.532 1.00 44.34 197 GLU A C 1
ATOM 1569 O O . GLU A 1 197 ? 21.357 -9.218 2.718 1.00 44.34 197 GLU A O 1
ATOM 1574 N N . GLU A 1 198 ? 22.296 -9.476 4.739 1.00 39.81 198 GLU A N 1
ATOM 1575 C CA . GLU A 1 198 ? 21.459 -10.604 5.170 1.00 39.81 198 GLU A CA 1
ATOM 1576 C C . GLU A 1 198 ? 20.184 -10.152 5.904 1.00 39.81 198 GLU A C 1
ATOM 1578 O O . GLU A 1 198 ? 19.136 -10.788 5.782 1.00 39.81 198 GLU A O 1
ATOM 1583 N N . PHE A 1 199 ? 20.227 -9.004 6.593 1.00 32.41 199 PHE A N 1
ATOM 1584 C CA . PHE A 1 199 ? 19.120 -8.511 7.429 1.00 32.41 199 PHE A CA 1
ATOM 1585 C C . PHE A 1 199 ? 17.921 -7.952 6.648 1.00 32.41 199 PHE A C 1
ATOM 1587 O O . PHE A 1 199 ? 16.837 -7.745 7.198 1.00 32.41 199 PHE A O 1
ATOM 1594 N N . THR A 1 200 ? 18.080 -7.705 5.348 1.00 39.62 200 THR A N 1
ATOM 1595 C CA . THR A 1 200 ? 16.995 -7.187 4.518 1.00 39.62 200 THR A CA 1
ATOM 1596 C C . THR A 1 200 ? 16.368 -8.311 3.701 1.00 39.62 200 THR A C 1
ATOM 1598 O O . THR A 1 200 ? 16.955 -8.812 2.749 1.00 39.62 200 THR A O 1
ATOM 1601 N N . LEU A 1 201 ? 15.100 -8.602 4.019 1.00 40.12 201 LEU A N 1
ATOM 1602 C CA . LEU A 1 201 ? 14.136 -9.426 3.272 1.00 40.12 201 LEU A CA 1
ATOM 1603 C C . LEU A 1 201 ? 14.003 -10.872 3.779 1.00 40.12 201 LEU A C 1
ATOM 1605 O O . LEU A 1 201 ? 14.567 -11.805 3.208 1.00 40.12 201 LEU A O 1
ATOM 1609 N N . GLU A 1 202 ? 13.055 -11.094 4.696 1.00 36.09 202 GLU A N 1
ATOM 1610 C CA . GLU A 1 202 ? 12.168 -12.250 4.519 1.00 36.09 202 GLU A CA 1
ATOM 1611 C C . GLU A 1 202 ? 11.580 -12.133 3.106 1.00 36.09 202 GLU A C 1
ATOM 1613 O O . GLU A 1 202 ? 10.804 -11.221 2.824 1.00 36.09 202 GLU A O 1
ATOM 1618 N N . ARG A 1 203 ? 12.077 -12.957 2.177 1.00 44.09 203 ARG A N 1
ATOM 1619 C CA . ARG A 1 203 ? 11.868 -12.809 0.729 1.00 44.09 203 ARG A CA 1
ATOM 1620 C C . ARG A 1 203 ? 10.407 -13.116 0.386 1.00 44.09 203 ARG A C 1
ATOM 1622 O O . ARG A 1 203 ? 10.059 -14.298 0.319 1.00 44.09 203 ARG A O 1
ATOM 1629 N N . PRO A 1 204 ? 9.548 -12.114 0.118 1.00 38.38 204 PRO A N 1
ATOM 1630 C CA . PRO A 1 204 ? 8.201 -12.397 -0.342 1.00 38.38 204 PRO A CA 1
ATOM 1631 C C . PRO A 1 204 ? 8.282 -12.914 -1.787 1.00 38.38 204 PRO A C 1
ATOM 1633 O O . PRO A 1 204 ? 9.244 -12.600 -2.502 1.00 38.38 204 PRO A O 1
ATOM 1636 N N . PRO A 1 205 ? 7.289 -13.684 -2.256 1.00 38.56 205 PRO A N 1
ATOM 1637 C CA . PRO A 1 205 ? 7.217 -14.076 -3.656 1.00 38.56 205 PRO A CA 1
ATOM 1638 C C . PRO A 1 205 ? 7.224 -12.836 -4.566 1.00 38.56 205 PRO A C 1
ATOM 1640 O O . PRO A 1 205 ? 6.529 -11.851 -4.322 1.00 38.56 205 PRO A O 1
ATOM 1643 N N . VAL A 1 206 ? 8.052 -12.886 -5.610 1.00 45.44 206 VAL A N 1
ATOM 1644 C CA . VAL A 1 206 ? 8.162 -11.843 -6.636 1.00 45.44 206 VAL A CA 1
ATOM 1645 C C . VAL A 1 206 ? 7.080 -12.107 -7.681 1.00 45.44 206 VAL A C 1
ATOM 1647 O O . VAL A 1 206 ? 7.172 -13.113 -8.387 1.00 45.44 206 VAL A O 1
ATOM 1650 N N . ASP A 1 207 ? 6.082 -11.228 -7.801 1.00 49.12 207 ASP A N 1
ATOM 1651 C CA . ASP A 1 207 ? 5.185 -11.226 -8.960 1.00 49.12 207 ASP A CA 1
ATOM 1652 C C . ASP A 1 207 ? 5.749 -10.268 -10.019 1.00 49.12 207 ASP A C 1
ATOM 1654 O O . ASP A 1 207 ? 6.148 -9.138 -9.728 1.00 49.12 207 ASP A O 1
ATOM 1658 N N . VAL A 1 208 ? 5.875 -10.748 -11.254 1.00 53.50 208 VAL A N 1
ATOM 1659 C CA . VAL A 1 208 ? 6.468 -9.973 -12.348 1.00 53.50 208 VAL A CA 1
ATOM 1660 C C . VAL A 1 208 ? 5.420 -9.769 -13.423 1.00 53.50 208 VAL A C 1
ATOM 1662 O O . VAL A 1 208 ? 5.032 -10.710 -14.114 1.00 53.50 208 VAL A O 1
ATOM 1665 N N . GLN A 1 209 ? 5.016 -8.517 -13.610 1.00 52.31 209 GLN A N 1
ATOM 1666 C CA . GLN A 1 209 ? 3.998 -8.132 -14.580 1.00 52.31 209 GLN A CA 1
ATOM 1667 C C . GLN A 1 209 ? 4.604 -7.319 -15.727 1.00 52.31 209 GLN A C 1
ATOM 1669 O O . GLN A 1 209 ? 5.597 -6.599 -15.573 1.00 52.31 209 GLN A O 1
ATOM 1674 N N . LYS A 1 210 ? 4.005 -7.418 -16.918 1.00 48.50 210 LYS A N 1
ATOM 1675 C CA . LYS A 1 210 ? 4.408 -6.602 -18.068 1.00 48.50 210 LYS A CA 1
ATOM 1676 C C . LYS A 1 210 ? 3.885 -5.175 -17.881 1.00 48.50 210 LYS A C 1
ATOM 1678 O O . LYS A 1 210 ? 2.679 -4.954 -17.884 1.00 48.50 210 LYS A O 1
ATOM 1683 N N . GLY A 1 211 ? 4.781 -4.198 -17.759 1.00 51.84 211 GLY A N 1
ATOM 1684 C CA . GLY A 1 211 ? 4.419 -2.783 -17.734 1.00 51.84 211 GLY A CA 1
ATOM 1685 C C . GLY A 1 211 ? 4.011 -2.257 -19.115 1.00 51.84 211 GLY A C 1
ATOM 1686 O O . GLY A 1 211 ? 4.475 -2.741 -20.149 1.00 51.84 211 GLY A O 1
ATOM 1687 N N . GLY A 1 212 ? 3.168 -1.219 -19.133 1.00 47.53 212 GLY A N 1
ATOM 1688 C CA . GLY A 1 212 ? 2.725 -0.541 -20.363 1.00 47.53 212 GLY A CA 1
ATOM 1689 C C . GLY A 1 212 ? 3.837 0.142 -21.178 1.00 47.53 212 GLY A C 1
ATOM 1690 O O . GLY A 1 212 ? 3.611 0.497 -22.328 1.00 47.53 212 GLY A O 1
ATOM 1691 N N . ASP A 1 213 ? 5.044 0.288 -20.621 1.00 54.22 213 ASP A N 1
ATOM 1692 C CA . ASP A 1 213 ? 6.254 0.814 -21.274 1.00 54.22 213 ASP A CA 1
ATOM 1693 C C . ASP A 1 213 ? 7.173 -0.294 -21.828 1.00 54.22 213 ASP A C 1
ATOM 1695 O O . ASP A 1 213 ? 8.351 -0.057 -22.093 1.00 54.22 213 ASP A O 1
ATOM 1699 N N . ASN A 1 214 ? 6.653 -1.516 -21.996 1.00 50.47 214 ASN A N 1
ATOM 1700 C CA . ASN A 1 214 ? 7.397 -2.695 -22.460 1.00 50.47 214 ASN A CA 1
ATOM 1701 C C . ASN A 1 214 ? 8.548 -3.129 -21.520 1.00 50.47 214 ASN A C 1
ATOM 1703 O O . ASN A 1 214 ? 9.367 -3.969 -21.894 1.00 50.47 214 ASN A O 1
ATOM 1707 N N . ARG A 1 215 ? 8.596 -2.595 -20.290 1.00 54.00 215 ARG A N 1
ATOM 1708 C CA . ARG A 1 215 ? 9.514 -3.003 -19.216 1.00 54.00 215 ARG A CA 1
ATOM 1709 C C . ARG A 1 215 ? 8.763 -3.779 -18.138 1.00 54.00 215 ARG A C 1
ATOM 1711 O O . ARG A 1 215 ? 7.561 -3.602 -17.950 1.00 54.00 215 ARG A O 1
ATOM 1718 N N . MET A 1 216 ? 9.469 -4.661 -17.435 1.00 54.44 216 MET A N 1
ATOM 1719 C CA . MET A 1 216 ? 8.862 -5.495 -16.397 1.00 54.44 216 MET A CA 1
ATOM 1720 C C . MET A 1 216 ? 8.698 -4.700 -15.099 1.00 54.44 216 MET A C 1
ATOM 1722 O O . MET A 1 216 ? 9.629 -4.030 -14.638 1.00 54.44 216 MET A O 1
ATOM 1726 N N . ARG A 1 217 ? 7.502 -4.776 -14.519 1.00 53.91 217 ARG A N 1
ATOM 1727 C CA . ARG A 1 217 ? 7.222 -4.339 -13.153 1.00 53.91 217 ARG A CA 1
ATOM 1728 C C . ARG A 1 217 ? 7.429 -5.529 -12.235 1.00 53.91 217 ARG A C 1
ATOM 1730 O O . ARG A 1 217 ? 7.041 -6.644 -12.581 1.00 53.91 217 ARG A O 1
ATOM 1737 N N . VAL A 1 218 ? 8.044 -5.287 -11.088 1.00 49.09 218 VAL A N 1
ATOM 1738 C CA . VAL A 1 218 ? 7.933 -6.218 -9.971 1.00 49.09 218 VAL A CA 1
ATOM 1739 C C . VAL A 1 218 ? 6.822 -5.682 -9.103 1.00 49.09 218 VAL A C 1
ATOM 1741 O O . VAL A 1 218 ? 7.023 -4.737 -8.338 1.00 49.09 218 VAL A O 1
ATOM 1744 N N . ASP A 1 219 ? 5.653 -6.286 -9.242 1.00 44.78 219 ASP A N 1
ATOM 1745 C CA . ASP A 1 219 ? 4.623 -6.110 -8.244 1.00 44.78 219 ASP A CA 1
ATOM 1746 C C . ASP A 1 219 ? 4.999 -7.051 -7.106 1.00 44.78 219 ASP A C 1
ATOM 1748 O O . ASP A 1 219 ? 4.976 -8.273 -7.219 1.00 44.78 219 ASP A O 1
ATOM 1752 N N . ARG A 1 220 ? 5.435 -6.496 -5.978 1.00 51.88 220 ARG A N 1
ATOM 1753 C CA . ARG A 1 220 ? 5.608 -7.305 -4.769 1.00 51.88 220 ARG A CA 1
ATOM 1754 C C . ARG A 1 220 ? 4.212 -7.597 -4.218 1.00 51.88 220 ARG A C 1
ATOM 1756 O O . ARG A 1 220 ? 3.747 -6.909 -3.314 1.00 51.88 220 ARG A O 1
ATOM 1763 N N . LEU A 1 221 ? 3.486 -8.534 -4.828 1.00 40.47 221 LEU A N 1
ATOM 1764 C CA . LEU A 1 221 ? 2.075 -8.740 -4.520 1.00 40.47 221 LEU A CA 1
ATOM 1765 C C . LEU A 1 221 ? 1.866 -9.593 -3.261 1.00 40.47 221 LEU A C 1
ATOM 1767 O O . LEU A 1 221 ? 2.403 -10.684 -3.085 1.00 40.47 221 LEU A O 1
ATOM 1771 N N . THR A 1 222 ? 0.952 -9.073 -2.443 1.00 31.86 222 THR A N 1
ATOM 1772 C CA . THR A 1 222 ? 0.051 -9.721 -1.472 1.00 31.86 222 THR A CA 1
ATOM 1773 C C . THR A 1 222 ? 0.477 -9.976 -0.027 1.00 31.86 222 THR A C 1
ATOM 1775 O O . THR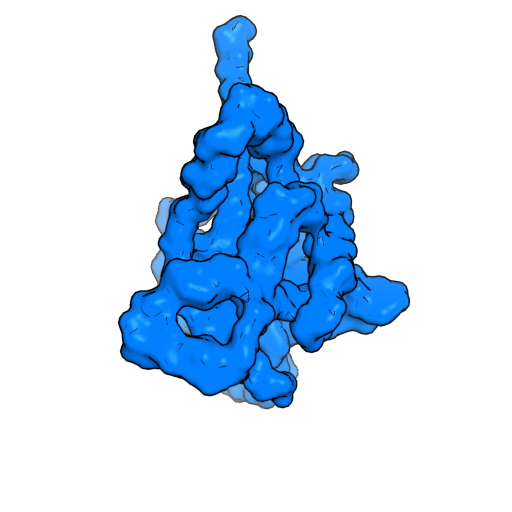 A 1 222 ? -0.426 -10.016 0.802 1.00 31.86 222 THR A O 1
ATOM 1778 N N . GLN A 1 223 ? 1.760 -10.027 0.344 1.00 28.88 223 GLN A N 1
ATOM 1779 C CA . GLN A 1 223 ? 2.186 -10.089 1.767 1.00 28.88 223 GLN A CA 1
ATOM 1780 C C . GLN A 1 223 ? 3.569 -9.451 2.024 1.00 28.88 223 GLN A C 1
ATOM 1782 O O . GLN A 1 223 ? 4.268 -9.801 2.966 1.00 28.88 223 GLN A O 1
ATOM 1787 N N . GLY A 1 224 ? 4.000 -8.521 1.170 1.00 32.66 224 GLY A N 1
ATOM 1788 C CA . GLY A 1 224 ? 5.301 -7.862 1.287 1.00 32.66 224 GLY A CA 1
ATOM 1789 C C . GLY A 1 224 ? 5.221 -6.579 2.100 1.00 32.66 224 GLY A C 1
ATOM 1790 O O . GLY A 1 224 ? 5.255 -5.490 1.539 1.00 32.66 224 GLY A O 1
ATOM 1791 N N . SER A 1 225 ? 5.092 -6.703 3.410 1.00 32.34 225 SER A N 1
ATOM 1792 C CA . SER A 1 225 ? 5.336 -5.613 4.348 1.00 32.34 225 SER A CA 1
ATOM 1793 C C . SER A 1 225 ? 6.801 -5.176 4.246 1.00 32.34 225 SER A C 1
ATOM 1795 O O . SER A 1 225 ? 7.698 -6.018 4.209 1.00 32.34 225 SER A O 1
ATOM 1797 N N . VAL A 1 226 ? 7.086 -3.880 4.339 1.00 43.78 226 VAL A N 1
ATOM 1798 C CA . VAL A 1 226 ? 8.292 -3.478 5.078 1.00 43.78 226 VAL A CA 1
ATOM 1799 C C . VAL A 1 226 ? 7.960 -3.689 6.553 1.00 43.78 226 VAL A C 1
ATOM 1801 O O . VAL A 1 226 ? 7.445 -2.769 7.179 1.00 43.78 226 VAL A O 1
ATOM 1804 N N . VAL A 1 227 ? 8.171 -4.903 7.085 1.00 41.88 227 VAL A N 1
ATOM 1805 C CA . VAL A 1 227 ? 8.103 -5.116 8.538 1.00 41.88 227 VAL A CA 1
ATOM 1806 C C . VAL A 1 227 ? 9.349 -4.479 9.136 1.00 41.88 227 VAL A C 1
ATOM 1808 O O . VAL A 1 227 ? 10.378 -5.130 9.280 1.00 41.88 227 VAL A O 1
ATOM 1811 N N . SER A 1 228 ? 9.277 -3.201 9.487 1.00 42.88 228 SER A N 1
ATOM 1812 C CA . SER A 1 228 ? 10.173 -2.680 10.512 1.00 42.88 228 SER A CA 1
ATOM 1813 C C . SER A 1 228 ? 9.626 -3.159 11.853 1.00 42.88 228 SER A C 1
ATOM 1815 O O . SER A 1 228 ? 8.623 -2.637 12.339 1.00 42.88 228 SER A O 1
ATOM 1817 N N . ARG A 1 229 ? 10.244 -4.188 12.441 1.00 40.72 229 ARG A N 1
ATOM 1818 C CA . ARG A 1 229 ? 10.061 -4.468 13.866 1.00 40.72 229 ARG A CA 1
ATOM 1819 C C . ARG A 1 229 ? 10.931 -3.460 14.609 1.00 40.72 229 ARG A C 1
ATOM 1821 O O . ARG A 1 229 ? 12.111 -3.715 14.809 1.00 40.72 229 ARG A O 1
ATOM 1828 N N . MET A 1 230 ? 10.370 -2.314 14.988 1.00 40.34 230 MET A N 1
ATOM 1829 C CA . MET A 1 230 ? 11.005 -1.486 16.013 1.00 40.34 230 MET A CA 1
ATOM 1830 C C . MET A 1 230 ? 10.729 -2.165 17.351 1.00 40.34 230 MET A C 1
ATOM 1832 O O . MET A 1 230 ? 9.629 -2.078 17.899 1.00 40.34 230 MET A O 1
ATOM 1836 N N . GLY A 1 231 ? 11.705 -2.929 17.837 1.00 32.78 231 GLY A N 1
ATOM 1837 C CA . GLY A 1 231 ? 11.692 -3.389 19.213 1.00 32.78 231 GLY A CA 1
ATOM 1838 C C . GLY A 1 231 ? 11.878 -2.179 20.115 1.00 32.78 231 GLY A C 1
ATOM 1839 O O . GLY A 1 231 ? 13.005 -1.773 20.356 1.00 32.78 231 GLY A O 1
ATOM 1840 N N . ARG A 1 232 ? 10.790 -1.608 20.642 1.00 38.62 232 ARG A N 1
ATOM 1841 C CA . ARG A 1 232 ? 10.898 -1.041 21.985 1.00 38.62 232 ARG A CA 1
ATOM 1842 C C . ARG A 1 232 ? 11.001 -2.248 22.899 1.00 38.62 232 ARG A C 1
ATOM 1844 O O . ARG A 1 232 ? 10.002 -2.914 23.163 1.00 38.62 232 ARG A O 1
ATOM 1851 N N . GLU A 1 233 ? 12.222 -2.606 23.277 1.00 36.59 233 GLU A N 1
ATOM 1852 C CA . GLU A 1 233 ? 12.376 -3.318 24.533 1.00 36.59 233 GLU A CA 1
ATOM 1853 C C . GLU A 1 233 ? 11.826 -2.369 25.592 1.00 36.59 233 GLU A C 1
ATOM 1855 O O . GLU A 1 233 ? 12.370 -1.290 25.822 1.00 36.59 233 GLU A O 1
ATOM 1860 N N . ASP A 1 234 ? 10.678 -2.723 26.161 1.00 37.56 234 ASP A N 1
ATOM 1861 C CA . ASP A 1 234 ? 10.270 -2.135 27.421 1.00 37.56 234 ASP A CA 1
ATOM 1862 C C . ASP A 1 234 ? 11.373 -2.501 28.419 1.00 37.56 234 ASP A C 1
ATOM 1864 O O . ASP A 1 234 ? 11.417 -3.627 28.927 1.00 37.56 234 ASP A O 1
ATOM 1868 N N . GLU A 1 235 ? 12.293 -1.568 28.671 1.00 34.66 235 GLU A N 1
ATOM 1869 C CA . GLU A 1 235 ? 13.138 -1.608 29.855 1.00 34.66 235 GLU A CA 1
ATOM 1870 C C . GLU A 1 235 ? 12.195 -1.595 31.060 1.00 34.66 235 GLU A C 1
ATOM 1872 O O . GLU A 1 235 ? 11.725 -0.559 31.530 1.00 34.66 235 GLU A O 1
ATOM 1877 N N . LYS A 1 236 ? 11.865 -2.792 31.546 1.00 36.81 236 LYS A N 1
ATOM 1878 C CA . LYS A 1 236 ? 11.320 -2.971 32.883 1.00 36.81 236 LYS A CA 1
ATOM 1879 C C . LYS A 1 236 ? 12.441 -2.665 33.872 1.00 36.81 236 LYS A C 1
ATOM 1881 O O . LYS A 1 236 ? 13.243 -3.546 34.183 1.00 36.81 236 LYS A O 1
ATOM 1886 N N . GLY A 1 237 ? 12.462 -1.423 34.344 1.00 33.88 237 GLY A N 1
ATOM 1887 C CA . GLY A 1 237 ? 13.068 -0.988 35.602 1.00 33.88 237 GLY A CA 1
ATOM 1888 C C . GLY A 1 237 ? 11.991 -0.446 36.524 1.00 33.88 237 GLY A C 1
ATOM 1889 O O . GLY A 1 237 ? 11.299 0.502 36.096 1.00 33.88 237 GLY A O 1
#

Organism: NCBI:txid652834